Protein 4MDA (pdb70)

Nearest PDB structures (foldseek):
  4mda-assembly1_A  TM=1.005E+00  e=1.057E-39  Drosophila mauritiana
  4mdb-assembly1_A  TM=1.004E+00  e=7.287E-38  Drosophila mauritiana
  2f7t-assembly1_A-2  TM=1.001E+00  e=1.301E-37  Drosophila mauritiana
  4u7b-assembly2_G-2  TM=9.816E-01  e=2.349E-33  Drosophila mauritiana
  3k9j-assembly2_A  TM=9.586E-01  e=3.578E-22  Homo sapiens

CATH classification: 3.30.420.10

Foldseek 3Di:
DDDDDPVQLQLLLVLLVVQLVVCVVPNDLQQEKEWDWDWADACAIWIKTWIAGLQFTQDIDTHPGPDDDALVNVLVVVVVSVVSCCVPPVCPVVPVDAHEYEYDDDPSCDDPSNVVSCVVSPHHYRDDTPPPLVLGLCRPQVVVVVVVVSVPDHHHDPVSVVVVVVVVRVPDDSNSSNVSSVCNNVSSVQSNVVSRDDDD

Secondary structure (DSSP, 8-state):
-----HHHHHHHHHHHHHHHHHHHHS--GGGEEEEEEEEEE---EEEEEEEEETTEEEEEEEPPTT----HHHHHHHHHHHHHHHHHH-HHHHTTSS--EEE----HHHHSHHHHHHHHHHTPEEPP--TT-GGG-HIIIIIIHHHHHHHTT---SSHHHHHHHHHHHHHHS-HHHHHHHHHTHHHHHHHHHHTTTS---

Sequence (200 aa):
PHELNERQMERRKNTCEILLSRYKRKSFLHRRIVTGDEKWIFFVKKTMMLCVWWDQSGVIYYELLKPGETVNAARYQQQLINLNRALQRKKRPEYQQKRQHRVIFLHDNNAPSHTARAVRDTLETLNWEVLPHAAYSPDLAPSDYHLFASMGHALAEQRFDSYESVKKWLDEWFAAKDDEFYWRGIHKLPERWEKCVASSDGKYFE

B-factor: mean 19.74, std 10.52, range [6.48, 80.66]

Organism: Drosophila mauritiana (NCBI:txid7226)

Radius of gyration: 16.96 Å; Cα contacts (8 Å, |Δi|>4): 300; chains: 1; bounding box: 43×36×47 Å

Solvent-accessible surface area: 10781 Å² total; per-residue (Å²): 157,61,163,20,65,132,167,19,33,107,106,0,58,69,12,0,76,108,9,13,59,67,64,139,181,168,51,10,3,80,42,1,0,3,4,15,40,64,79,4,138,19,141,169,71,0,18,0,0,0,4,0,4,40,56,6,26,6,51,38,34,8,4,134,50,51,51,81,22,81,37,71,80,2,50,88,2,0,74,35,0,30,177,9,1,69,188,75,20,64,47,7,100,109,195,104,66,129,5,8,0,6,7,40,72,39,117,17,3,35,32,182,22,0,145,65,16,11,122,114,27,77,18,47,68,6,58,11,2,51,111,4,56,22,7,11,0,1,41,24,14,0,12,45,34,0,28,147,28,26,73,143,59,200,15,108,26,50,117,40,0,82,122,38,0,68,99,32,15,86,86,50,96,97,105,25,7,126,129,0,0,51,63,0,17,99,51,2,68,74,0,38,87,20,84,0,109,60,44,205

Structure (mmCIF, N/CA/C/O backbone):
data_4MDA
#
_entry.id   4MDA
#
_cell.length_a   44.580
_cell.length_b   44.580
_cell.length_c   209.230
_cell.angle_alpha   90.000
_cell.angle_beta   90.000
_cell.angle_gamma   90.000
#
_symmetry.space_group_name_H-M   'P 41 21 2'
#
loop_
_entity.id
_entity.type
_entity.pdbx_description
1 polymer 'Mariner Mos1 transposase'
2 non-polymer 'MANGANESE (II) ION'
3 non-polymer 'N-(4-fluorobenzyl)-5-hydroxy-1-methyl-2-(1-methyl-1-{[(5-methyl-1,3,4-oxadiazol-2-yl)carbonyl]amino}ethyl)-6-oxo-1,6-di hydropyrimidine-4-carboxamide'
4 water water
#
loop_
_atom_site.group_PDB
_atom_site.id
_atom_site.type_symbol
_atom_site.label_atom_id
_atom_site.label_alt_id
_atom_site.label_comp_id
_atom_site.label_asym_id
_atom_site.label_entity_id
_atom_site.label_seq_id
_atom_site.pdbx_PDB_ins_code
_atom_site.Cartn_x
_atom_site.Cartn_y
_atom_site.Cartn_z
_atom_site.occupancy
_atom_site.B_iso_or_equiv
_atom_site.auth_seq_id
_atom_site.auth_comp_id
_atom_site.auth_asym_id
_atom_site.auth_atom_id
_atom_site.pdbx_PDB_model_num
ATOM 1 N N . PRO A 1 1 ? 30.474 -16.327 3.074 1.00 78.40 121 PRO A N 1
ATOM 2 C CA . PRO A 1 1 ? 30.522 -15.817 1.697 1.00 76.15 121 PRO A CA 1
ATOM 3 C C . PRO A 1 1 ? 31.688 -14.853 1.467 1.00 74.28 121 PRO A C 1
ATOM 4 O O . PRO A 1 1 ? 32.434 -14.970 0.484 1.00 79.42 121 PRO A O 1
ATOM 8 N N . HIS A 1 2 ? 31.849 -13.957 2.441 1.00 67.06 122 HIS A N 1
ATOM 9 C CA . HIS A 1 2 ? 32.570 -12.697 2.336 1.00 58.52 122 HIS A CA 1
ATOM 10 C C . HIS A 1 2 ? 33.901 -12.812 3.079 1.00 49.59 122 HIS A C 1
ATOM 11 O O . HIS A 1 2 ? 34.032 -13.610 4.007 1.00 49.42 122 HIS A O 1
ATOM 18 N N . GLU A 1 3 ? 34.911 -12.060 2.653 1.00 41.59 123 GLU A N 1
ATOM 19 C CA . GLU A 1 3 ? 36.155 -12.057 3.404 1.00 40.00 123 GLU A CA 1
ATOM 20 C C . GLU A 1 3 ? 36.184 -10.874 4.361 1.00 30.80 123 GLU A C 1
ATOM 21 O O . GLU A 1 3 ? 36.366 -9.691 3.971 1.00 30.53 123 GLU A O 1
ATOM 27 N N . LEU A 1 4 ? 36.030 -11.201 5.637 1.00 25.48 124 LEU A N 1
ATOM 28 C CA . LEU A 1 4 ? 35.907 -10.182 6.671 1.00 21.49 124 LEU A CA 1
ATOM 29 C C . LEU A 1 4 ? 37.219 -9.447 6.854 1.00 21.07 124 LEU A C 1
ATOM 30 O O . LEU A 1 4 ? 38.298 -10.080 6.958 1.00 25.93 124 LEU A O 1
ATOM 35 N N . ASN A 1 5 ? 37.152 -8.133 6.960 1.00 19.83 125 ASN A N 1
ATOM 36 C CA . ASN A 1 5 ? 38.331 -7.400 7.331 1.00 19.40 125 ASN A CA 1
ATOM 37 C C . ASN A 1 5 ? 38.415 -7.192 8.870 1.00 19.52 125 ASN A C 1
ATOM 38 O O . ASN A 1 5 ? 37.549 -7.663 9.618 1.00 16.74 125 ASN A O 1
ATOM 43 N N . GLU A 1 6 ? 39.499 -6.579 9.323 1.00 18.19 126 GLU A N 1
ATOM 44 C CA . GLU A 1 6 ? 39.786 -6.385 10.722 1.00 20.04 126 GLU A CA 1
ATOM 45 C C . GLU A 1 6 ? 38.663 -5.642 11.448 1.00 19.18 126 GLU A C 1
ATOM 46 O O . GLU A 1 6 ? 38.280 -6.030 12.541 1.00 20.35 126 GLU A O 1
ATOM 52 N N . ARG A 1 7 ? 38.193 -4.565 10.844 1.00 20.11 127 ARG A N 1
ATOM 53 C CA . ARG A 1 7 ? 37.161 -3.700 11.468 1.00 20.55 127 ARG A CA 1
ATOM 54 C C . ARG A 1 7 ? 35.908 -4.582 11.649 1.00 17.35 127 ARG A C 1
ATOM 55 O O . ARG A 1 7 ? 35.285 -4.586 12.707 1.00 15.41 127 ARG A O 1
ATOM 63 N N . GLN A 1 8 ? 35.660 -5.420 10.657 1.00 18.25 128 GLN A N 1
ATOM 64 C CA . GLN A 1 8 ? 34.446 -6.244 10.656 1.00 17.72 128 GLN A CA 1
ATOM 65 C C . GLN A 1 8 ? 34.487 -7.363 11.688 1.00 16.77 128 GLN A C 1
ATOM 66 O O . GLN A 1 8 ? 33.501 -7.635 12.392 1.00 14.96 128 GLN A O 1
ATOM 72 N N . MET A 1 9 ? 35.632 -8.035 11.804 1.00 14.65 129 MET A N 1
ATOM 73 C CA . MET A 1 9 ? 35.817 -9.018 12.871 1.00 14.28 129 MET A CA 1
ATOM 74 C C . MET A 1 9 ? 35.772 -8.427 14.274 1.00 14.54 129 MET A C 1
ATOM 75 O O . MET A 1 9 ? 35.229 -9.007 15.225 1.00 14.20 129 MET A O 1
ATOM 80 N N . GLU A 1 10 ? 36.358 -7.261 14.435 1.00 15.42 130 GLU A N 1
ATOM 81 C CA . GLU A 1 10 ? 36.366 -6.562 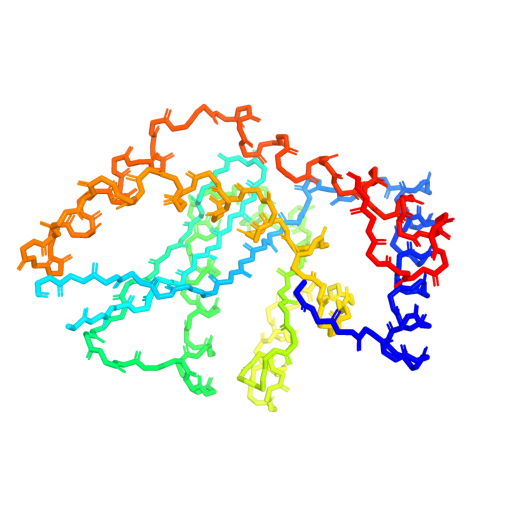15.705 1.00 19.23 130 GLU A CA 1
ATOM 82 C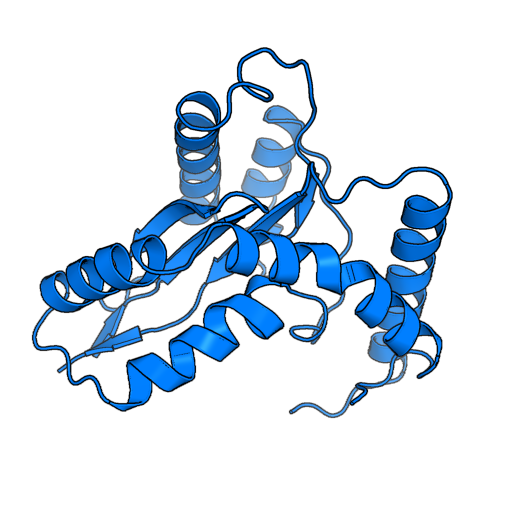 C . GLU A 1 10 ? 34.932 -6.275 16.163 1.00 16.47 130 GLU A C 1
ATOM 83 O O . GLU A 1 10 ? 34.553 -6.539 17.323 1.00 16.27 130 GLU A O 1
ATOM 89 N N . ARG A 1 11 ? 34.174 -5.723 15.245 1.00 16.01 131 ARG A N 1
ATOM 90 C CA . ARG A 1 11 ? 32.804 -5.348 15.541 1.00 17.30 131 ARG A CA 1
ATOM 91 C C . ARG A 1 11 ? 31.980 -6.591 15.853 1.00 14.07 131 ARG A C 1
ATOM 92 O O . ARG A 1 11 ? 31.228 -6.593 16.861 1.00 15.15 131 ARG A O 1
ATOM 100 N N . ARG A 1 12 ? 32.107 -7.649 15.065 1.00 12.38 132 ARG A N 1
ATOM 101 C CA . ARG A 1 12 ? 31.463 -8.938 15.420 1.00 11.78 132 ARG A CA 1
ATOM 102 C C . ARG A 1 12 ? 31.834 -9.433 16.807 1.00 13.95 132 ARG A C 1
ATOM 103 O O . ARG A 1 12 ? 30.985 -9.757 17.631 1.00 14.05 132 ARG A O 1
ATOM 111 N N . LYS A 1 13 ? 33.150 -9.529 17.105 1.00 12.70 133 LYS A N 1
ATOM 112 C CA . LYS A 1 13 ? 33.540 -10.013 18.356 1.00 13.54 133 LYS A CA 1
ATOM 113 C C . LYS A 1 13 ? 33.045 -9.133 19.491 1.00 14.73 133 LYS A C 1
ATOM 114 O O . LYS A 1 13 ? 32.580 -9.627 20.455 1.00 17.40 133 LYS A O 1
ATOM 120 N N . ASN A 1 14 ? 33.086 -7.821 19.341 1.00 16.26 134 ASN A N 1
ATOM 121 C CA . ASN A 1 14 ? 32.687 -6.903 20.410 1.00 19.42 134 ASN A CA 1
ATOM 122 C C . ASN A 1 14 ? 31.205 -6.960 20.663 1.00 17.56 134 ASN A C 1
ATOM 123 O O . ASN A 1 14 ? 30.788 -7.010 21.824 1.00 19.08 134 ASN A O 1
ATOM 128 N N . THR A 1 15 ? 30.456 -7.075 19.581 1.00 16.91 135 THR A N 1
ATOM 129 C CA . THR A 1 15 ? 28.964 -7.174 19.681 1.00 16.58 135 THR A CA 1
ATOM 130 C C . THR A 1 15 ? 28.573 -8.438 20.399 1.00 16.82 135 THR A C 1
ATOM 131 O O . THR A 1 15 ? 27.734 -8.407 21.359 1.00 17.00 135 THR A O 1
ATOM 135 N N . CYS A 1 16 ? 29.197 -9.543 19.989 1.00 14.04 136 CYS A N 1
ATOM 136 C CA . CYS A 1 16 ? 28.902 -10.806 20.621 1.00 14.22 136 CYS A CA 1
ATOM 137 C C . CYS A 1 16 ? 29.293 -10.822 22.097 1.00 15.87 136 CYS A C 1
ATOM 138 O O . CYS A 1 16 ? 28.587 -11.413 22.903 1.00 13.54 136 CYS A O 1
ATOM 141 N N . GLU A 1 17 ? 30.451 -10.231 22.464 1.00 17.48 137 GLU A N 1
ATOM 142 C CA . GLU A 1 17 ? 30.798 -10.158 23.916 1.00 19.62 137 GLU A CA 1
ATOM 143 C C . GLU A 1 17 ? 29.732 -9.454 24.761 1.00 18.70 137 GLU A C 1
ATOM 144 O O . GLU A 1 17 ? 29.440 -9.874 25.901 1.00 18.69 137 GLU A O 1
ATOM 150 N N . ILE A 1 18 ? 29.194 -8.382 24.194 1.00 16.45 138 ILE A N 1
ATOM 151 C CA . ILE A 1 18 ? 28.226 -7.505 24.879 1.00 18.89 138 ILE A CA 1
ATOM 152 C C . ILE A 1 18 ? 26.918 -8.304 25.068 1.00 17.53 138 ILE A C 1
ATOM 153 O O . ILE A 1 18 ? 26.356 -8.402 26.184 1.00 16.34 138 ILE A O 1
ATOM 158 N N . LEU A 1 19 ? 26.478 -8.939 23.975 1.00 15.18 139 LEU A N 1
ATOM 159 C CA . LEU A 1 19 ? 25.195 -9.690 24.024 1.00 14.60 139 LEU A CA 1
ATOM 160 C C . LEU A 1 19 ? 25.332 -10.879 24.982 1.00 15.20 139 LEU A C 1
ATOM 161 O O . LEU A 1 19 ? 24.459 -11.170 25.841 1.00 13.46 139 LEU A O 1
ATOM 166 N N . LEU A 1 20 ? 26.473 -11.560 24.908 1.00 14.63 140 LEU A N 1
ATOM 167 C CA . LEU A 1 20 ? 26.688 -12.722 25.739 1.00 14.49 140 LEU A CA 1
ATOM 168 C C . LEU A 1 20 ? 26.809 -12.406 27.201 1.00 16.40 140 LEU A C 1
ATOM 169 O O . LEU A 1 20 ? 26.240 -13.113 28.040 1.00 17.05 140 LEU A O 1
ATOM 174 N N . SER A 1 21 ? 27.460 -11.299 27.518 1.00 16.12 141 SER A N 1
ATOM 175 C CA . SER A 1 21 ? 27.605 -10.967 28.928 1.00 18.71 141 SER A CA 1
ATOM 176 C C . SER A 1 21 ? 26.257 -10.542 29.486 1.00 18.37 141 SER A C 1
ATOM 177 O O . SER A 1 21 ? 25.928 -10.917 30.636 1.00 23.43 141 SER A O 1
ATOM 180 N N . ARG A 1 22 ? 25.463 -9.834 28.662 1.00 17.04 142 ARG A N 1
ATOM 181 C CA . ARG A 1 22 ? 24.100 -9.472 29.098 1.00 16.88 142 ARG A CA 1
ATOM 182 C C . ARG A 1 22 ? 23.339 -10.739 29.365 1.00 14.87 142 ARG A C 1
ATOM 183 O O . ARG A 1 22 ? 22.669 -10.877 30.414 1.00 16.19 142 ARG A O 1
ATOM 191 N N . TYR A 1 23 ? 23.384 -11.658 28.398 1.00 15.09 143 TYR A N 1
ATOM 192 C CA . TYR A 1 23 ? 22.621 -12.930 28.478 1.00 15.34 143 TYR A CA 1
ATOM 193 C C . TYR A 1 23 ? 22.896 -13.739 29.740 1.00 17.31 143 TYR A C 1
ATOM 194 O O . TYR A 1 23 ? 22.005 -14.294 30.342 1.00 16.85 143 TYR A O 1
ATOM 203 N N . LYS A 1 24 ? 24.169 -13.797 30.109 1.00 18.63 144 LYS A N 1
ATOM 204 C CA . LYS A 1 24 ? 24.560 -14.514 31.341 1.00 20.80 144 LYS A CA 1
ATOM 205 C C . LYS A 1 24 ? 24.102 -13.875 32.638 1.00 20.68 144 LYS A C 1
ATOM 206 O O . LYS A 1 24 ? 23.828 -14.569 33.577 1.00 22.73 144 LYS A O 1
ATOM 212 N N . ARG A 1 25 ? 23.981 -12.568 32.650 1.00 20.10 145 ARG A N 1
ATOM 213 C CA . ARG A 1 25 ? 23.452 -11.818 33.757 1.00 23.43 145 ARG A CA 1
ATOM 214 C C . ARG A 1 25 ? 21.939 -11.975 33.889 1.00 22.09 145 ARG A C 1
ATOM 215 O O . ARG A 1 25 ? 21.431 -12.237 34.971 1.00 22.40 145 ARG A O 1
ATOM 223 N N . LYS A 1 26 ? 21.223 -11.872 32.764 1.00 16.38 146 LYS A N 1
ATOM 224 C CA . LYS A 1 26 ? 19.755 -12.042 32.749 1.00 14.17 146 LYS A CA 1
ATOM 225 C C . LYS A 1 26 ? 19.280 -12.384 31.332 1.00 13.63 146 LYS A C 1
ATOM 226 O O . LYS A 1 26 ? 19.390 -11.575 30.455 1.00 11.45 146 LYS A O 1
ATOM 232 N N . SER A 1 27 ? 18.838 -13.620 31.122 1.00 12.29 147 SER A N 1
ATOM 233 C CA . SER A 1 27 ? 18.426 -14.001 29.769 1.00 11.48 147 SER A CA 1
ATOM 234 C C . SER A 1 27 ? 17.271 -13.155 29.291 1.00 10.45 147 SER A C 1
ATOM 235 O O . SER A 1 27 ? 16.285 -12.961 30.022 1.00 10.58 147 SER A O 1
ATOM 238 N N . PHE A 1 28 ? 17.353 -12.668 28.060 1.00 9.96 148 PHE A N 1
ATOM 239 C CA . PHE A 1 28 ? 16.315 -11.802 27.462 1.00 9.84 148 PHE A CA 1
ATOM 240 C C . PHE A 1 28 ? 15.752 -12.379 26.161 1.00 9.43 148 PHE A C 1
ATOM 241 O O . PHE A 1 28 ? 15.001 -11.722 25.444 1.00 9.36 148 PHE A O 1
ATOM 249 N N . LEU A 1 29 ? 16.064 -13.634 25.872 1.00 8.95 149 LEU A N 1
ATOM 250 C CA . LEU A 1 29 ? 15.748 -14.203 24.564 1.00 9.20 149 LEU A CA 1
ATOM 251 C C . LEU A 1 29 ? 14.253 -14.281 24.234 1.00 9.52 149 LEU A C 1
ATOM 252 O O . LEU A 1 29 ? 13.812 -14.115 23.096 1.00 9.70 149 LEU A O 1
ATOM 257 N N . HIS A 1 30 ? 13.486 -14.472 25.291 1.00 9.20 150 HIS A N 1
ATOM 258 C CA . HIS A 1 30 ? 12.034 -14.511 25.169 1.00 9.38 150 HIS A CA 1
ATOM 259 C C . HIS A 1 30 ? 11.364 -13.222 24.836 1.00 9.33 150 HIS A C 1
ATOM 260 O O . HIS A 1 30 ? 10.157 -13.221 24.531 1.00 9.54 150 HIS A O 1
ATOM 267 N N . ARG A 1 31 ? 12.102 -12.107 24.869 1.00 8.47 151 ARG A N 1
ATOM 268 C CA A ARG A 1 31 ? 11.579 -10.806 24.535 0.50 9.10 151 ARG A CA 1
ATOM 269 C CA B ARG A 1 31 ? 11.575 -10.812 24.531 0.50 8.74 151 ARG A CA 1
ATOM 270 C C . ARG A 1 31 ? 12.046 -10.340 23.173 1.00 8.22 151 ARG A C 1
ATOM 271 O O . ARG A 1 31 ? 11.735 -9.223 22.735 1.00 7.84 151 ARG A O 1
ATOM 286 N N . ILE A 1 32 ? 12.776 -11.172 22.468 1.00 8.62 152 ILE A N 1
ATOM 287 C CA . ILE A 1 32 ? 13.302 -10.712 21.144 1.00 8.03 152 ILE A CA 1
ATOM 288 C C . ILE A 1 32 ? 12.236 -10.928 20.047 1.00 7.74 152 ILE A C 1
ATOM 289 O O . ILE A 1 32 ? 11.622 -12.002 19.924 1.00 8.80 152 ILE A O 1
ATOM 294 N N . VAL A 1 33 ? 12.063 -9.897 19.236 1.00 6.77 153 VAL A N 1
ATOM 295 C CA . VAL A 1 33 ? 11.346 -9.933 18.017 1.00 6.92 153 VAL A CA 1
ATOM 296 C C . VAL A 1 33 ? 12.374 -9.598 16.950 1.00 7.25 153 VAL A C 1
ATOM 297 O O . VAL A 1 33 ? 13.127 -8.643 17.090 1.00 8.77 153 VAL A O 1
ATOM 301 N N . THR A 1 34 ? 12.396 -10.402 15.912 1.00 7.25 154 THR A N 1
ATOM 302 C CA . THR A 1 34 ? 13.457 -10.249 14.916 1.00 6.81 154 THR A CA 1
ATOM 303 C C . THR A 1 34 ? 12.866 -10.320 13.519 1.00 6.76 154 THR A C 1
ATOM 304 O O . THR A 1 34 ? 11.796 -10.932 13.304 1.00 7.12 154 THR A O 1
ATOM 308 N N . GLY A 1 35 ? 13.584 -9.835 12.514 1.00 7.10 155 GLY A N 1
ATOM 309 C CA . GLY A 1 35 ? 13.016 -9.904 11.157 1.00 7.32 155 GLY A CA 1
ATOM 310 C C . GLY A 1 35 ? 14.027 -9.514 10.123 1.00 7.55 155 GLY A C 1
ATOM 311 O O . GLY A 1 35 ? 15.056 -8.978 10.450 1.00 8.23 155 GLY A O 1
ATOM 312 N N . ASP A 1 36 ? 13.662 -9.767 8.870 1.00 7.84 156 ASP A N 1
ATOM 313 C CA . ASP A 1 36 ? 14.562 -9.469 7.746 1.00 8.32 156 ASP A CA 1
ATOM 314 C C . ASP A 1 36 ? 13.758 -9.669 6.456 1.00 8.34 156 ASP A C 1
ATOM 315 O O . ASP A 1 36 ? 12.674 -10.260 6.471 1.00 7.85 156 ASP A O 1
ATOM 320 N N . GLU A 1 37 ? 14.304 -9.122 5.369 1.00 9.78 157 GLU A N 1
ATOM 321 C CA . GLU A 1 37 ? 13.819 -9.245 3.995 1.00 10.12 157 GLU A CA 1
ATOM 322 C C . GLU A 1 37 ? 14.560 -10.281 3.187 1.00 11.12 157 GLU A C 1
ATOM 323 O O . GLU A 1 37 ? 15.745 -10.442 3.379 1.00 11.55 157 GLU A O 1
ATOM 329 N N . LYS A 1 38 ? 13.831 -10.951 2.283 1.00 11.59 158 LYS A N 1
ATOM 330 C CA . LYS A 1 38 ? 14.410 -11.904 1.334 1.00 12.46 158 LYS A CA 1
ATOM 331 C C . LYS A 1 38 ? 13.593 -11.896 0.053 1.00 11.71 158 LYS A C 1
ATOM 332 O O . LYS A 1 38 ? 12.386 -11.897 0.083 1.00 10.58 158 LYS A O 1
ATOM 338 N N . TRP A 1 39 ? 14.281 -11.956 -1.064 1.00 12.11 159 TRP A N 1
ATOM 339 C CA . TRP A 1 39 ? 13.596 -12.111 -2.359 1.00 14.10 159 TRP A CA 1
ATOM 340 C C . TRP A 1 39 ? 13.090 -13.521 -2.571 1.00 14.29 159 TRP A C 1
ATOM 341 O O . TRP A 1 39 ? 13.849 -14.506 -2.401 1.00 15.61 159 TRP A O 1
ATOM 352 N N . ILE A 1 40 ? 11.819 -13.656 -3.002 1.00 15.78 160 ILE A N 1
ATOM 353 C CA . ILE A 1 40 ? 11.272 -14.909 -3.542 1.00 15.79 160 ILE A CA 1
ATOM 354 C C . ILE A 1 40 ? 10.942 -14.758 -5.058 1.00 16.83 160 ILE A C 1
ATOM 355 O O . ILE A 1 40 ? 10.316 -13.831 -5.462 1.00 17.65 160 ILE A O 1
ATOM 360 N N . PHE A 1 41 ? 11.472 -15.669 -5.881 1.00 21.03 161 PHE A N 1
ATOM 361 C CA . PHE A 1 41 ? 11.289 -15.592 -7.321 1.00 23.79 161 PHE A CA 1
ATOM 362 C C . PHE A 1 41 ? 10.102 -16.417 -7.767 1.00 26.44 161 PHE A C 1
ATOM 363 O O . PHE A 1 41 ? 9.920 -17.508 -7.219 1.00 27.38 161 PHE A O 1
ATOM 371 N N . PHE A 1 42 ? 9.325 -15.860 -8.717 1.00 28.01 162 PHE A N 1
ATOM 372 C CA . PHE A 1 42 ? 8.186 -16.539 -9.424 1.00 33.27 162 PHE A CA 1
ATOM 373 C C . PHE A 1 42 ? 8.090 -16.243 -10.938 1.00 38.46 162 PHE A C 1
ATOM 374 O O . PHE A 1 42 ? 8.390 -15.123 -11.375 1.00 37.85 162 PHE A O 1
ATOM 382 N N . VAL A 1 43 ? 7.627 -17.250 -11.701 1.00 38.85 163 VAL A N 1
ATOM 383 C CA . VAL A 1 43 ? 7.333 -17.188 -13.179 1.00 39.55 163 VAL A CA 1
ATOM 384 C C . VAL A 1 43 ? 8.414 -16.636 -14.100 1.00 40.65 163 VAL A C 1
ATOM 385 O O . VAL A 1 43 ? 9.615 -16.775 -13.825 1.00 41.18 163 VAL A O 1
ATOM 389 N N . LYS A 1 69 ? 10.518 -12.641 -12.636 1.00 35.00 189 LYS A N 1
ATOM 390 C CA . LYS A 1 69 ? 10.005 -11.717 -11.631 1.00 33.21 189 LYS A CA 1
ATOM 391 C C . LYS A 1 69 ? 10.165 -12.204 -10.153 1.00 28.03 189 LYS A C 1
ATOM 392 O O . LYS A 1 69 ? 10.420 -13.385 -9.865 1.00 24.37 189 LYS A O 1
ATOM 398 N N . LYS A 1 70 ? 9.962 -11.276 -9.237 1.00 26.35 190 LYS A N 1
ATOM 399 C CA . LYS A 1 70 ? 10.298 -11.530 -7.834 1.00 24.17 190 LYS A CA 1
ATOM 400 C C . LYS A 1 70 ? 9.623 -10.571 -6.897 1.00 22.00 190 LYS A C 1
ATOM 401 O O . LYS A 1 70 ? 9.440 -9.402 -7.222 1.00 22.90 190 LYS A O 1
ATOM 407 N N . THR A 1 71 ? 9.377 -11.050 -5.672 1.00 17.70 191 THR A N 1
ATOM 408 C CA . THR A 1 71 ? 8.626 -10.317 -4.680 1.00 17.88 191 THR A CA 1
ATOM 409 C C . THR A 1 71 ? 9.435 -10.372 -3.375 1.00 15.58 191 THR A C 1
ATOM 410 O O . THR A 1 71 ? 9.956 -11.422 -3.011 1.00 18.99 191 THR A O 1
ATOM 414 N N A MET A 1 72 ? 9.481 -9.251 -2.675 0.50 14.68 192 MET A N 1
ATOM 415 N N B MET A 1 72 ? 9.484 -9.257 -2.661 0.50 15.81 192 MET A N 1
ATOM 416 C CA A MET A 1 72 ? 10.201 -9.196 -1.414 0.50 13.27 192 MET A CA 1
ATOM 417 C CA B MET A 1 72 ? 10.281 -9.170 -1.432 0.50 15.06 192 MET A CA 1
ATOM 418 C C A MET A 1 72 ? 9.311 -9.646 -0.283 0.50 12.46 192 MET A C 1
ATOM 419 C C B MET A 1 72 ? 9.457 -9.528 -0.203 0.50 13.34 192 MET A C 1
ATOM 420 O O A MET A 1 72 ? 8.206 -9.127 -0.080 0.50 12.40 192 MET A O 1
ATOM 421 O O B MET A 1 72 ? 8.561 -8.769 0.192 0.50 13.12 192 MET A O 1
ATOM 430 N N . LEU A 1 73 ? 9.774 -10.680 0.408 1.00 12.07 193 LEU A N 1
ATOM 431 C CA . LEU A 1 73 ? 9.211 -11.105 1.704 1.00 10.72 193 LEU A CA 1
ATOM 432 C C . LEU A 1 73 ? 9.889 -10.299 2.783 1.00 10.26 193 LEU A C 1
ATOM 433 O O . LEU A 1 73 ? 11.137 -10.260 2.853 1.00 9.00 193 LEU A O 1
ATOM 438 N N . CYS A 1 74 ? 9.078 -9.725 3.662 1.00 10.06 194 CYS A N 1
ATOM 439 C CA . CYS A 1 74 ? 9.547 -8.909 4.802 1.00 9.80 194 CYS A CA 1
ATOM 440 C C . CYS A 1 74 ? 8.847 -9.585 5.999 1.00 9.17 194 CYS A C 1
ATOM 441 O O . CYS A 1 74 ? 7.619 -9.571 6.014 1.00 9.33 194 CYS A O 1
ATOM 444 N N . VAL A 1 75 ? 9.554 -10.179 6.945 1.00 8.08 195 VAL A N 1
ATOM 445 C CA . VAL A 1 75 ? 8.877 -11.008 7.935 1.00 8.21 195 VAL A CA 1
ATOM 446 C C . VAL A 1 75 ? 9.468 -10.742 9.296 1.00 8.31 195 VAL A C 1
ATOM 447 O O . VAL A 1 75 ? 10.709 -10.561 9.433 1.00 8.18 195 VAL A O 1
ATOM 451 N N . TRP A 1 76 ? 8.640 -10.811 10.316 1.00 7.82 196 TRP A N 1
ATOM 452 C CA . TRP A 1 76 ? 9.082 -10.641 11.706 1.00 7.61 196 TRP A CA 1
ATOM 453 C C . TRP A 1 76 ? 8.523 -11.720 12.569 1.00 8.54 196 TRP A C 1
ATOM 454 O O . TRP A 1 76 ? 7.364 -12.129 12.392 1.00 8.03 196 TRP A O 1
ATOM 465 N N . TRP A 1 77 ? 9.294 -12.157 13.550 1.00 6.92 197 TRP A N 1
ATOM 466 C CA . TRP A 1 77 ? 8.914 -13.352 14.300 1.00 6.70 197 TRP A CA 1
ATOM 467 C C . TRP A 1 77 ? 9.575 -13.398 15.625 1.00 7.41 197 TRP A C 1
ATOM 468 O O . TRP A 1 77 ? 10.534 -12.653 15.877 1.00 7.53 197 TRP A O 1
ATOM 479 N N . ASP A 1 78 ? 9.092 -14.256 16.500 1.00 8.12 198 ASP A N 1
ATOM 480 C CA . ASP A 1 78 ? 9.702 -14.476 17.800 1.00 7.92 198 ASP A CA 1
ATOM 481 C C . ASP A 1 78 ? 9.666 -15.959 18.123 1.00 7.84 198 ASP A C 1
ATOM 482 O O . ASP A 1 78 ? 9.455 -16.834 17.250 1.00 8.77 198 ASP A O 1
ATOM 487 N N . GLN A 1 79 ? 9.964 -16.326 19.380 1.00 8.05 199 GLN A N 1
ATOM 488 C CA . GLN A 1 79 ? 10.101 -17.716 19.694 1.00 8.86 199 GLN A CA 1
ATOM 489 C C . GLN A 1 79 ? 8.779 -18.506 19.605 1.00 9.38 199 GLN A C 1
ATOM 490 O O . GLN A 1 79 ? 8.835 -19.736 19.694 1.00 10.07 199 GLN A O 1
ATOM 496 N N . SER A 1 80 ? 7.673 -17.788 19.435 1.00 10.70 200 SER A N 1
ATOM 497 C CA . SER A 1 80 ? 6.345 -18.414 19.328 1.00 10.85 200 SER A CA 1
ATOM 498 C C . SER A 1 80 ? 5.832 -18.536 17.923 1.00 12.07 200 SER A C 1
ATOM 499 O O . SER A 1 80 ? 4.743 -19.113 17.720 1.00 13.45 200 SER A O 1
ATOM 502 N N . GLY A 1 81 ? 6.524 -17.928 16.977 1.00 9.93 201 GLY A N 1
ATOM 503 C CA . GLY A 1 81 ? 6.090 -17.987 15.527 1.00 10.29 201 GLY A CA 1
ATOM 504 C C . GLY A 1 81 ? 6.191 -16.668 14.837 1.00 9.07 201 GLY A C 1
ATOM 505 O O . GLY A 1 81 ? 6.701 -15.705 15.399 1.00 9.00 201 GLY A O 1
ATOM 506 N N . VAL A 1 82 ? 5.671 -16.620 13.613 1.00 9.90 202 VAL A N 1
ATOM 507 C CA . VAL A 1 82 ? 5.655 -15.427 12.785 1.00 9.61 202 VAL A CA 1
ATOM 508 C C . VAL A 1 82 ? 4.617 -14.475 13.354 1.00 9.44 202 VAL A C 1
ATOM 509 O O . VAL A 1 82 ? 3.443 -14.878 13.597 1.00 10.55 202 VAL A O 1
ATOM 513 N N . ILE A 1 83 ? 4.943 -13.242 13.567 1.00 8.90 203 ILE A N 1
ATOM 514 C CA . ILE A 1 83 ? 4.058 -12.227 14.114 1.00 9.71 203 ILE A CA 1
ATOM 515 C C . ILE A 1 83 ? 3.333 -11.504 12.973 1.00 10.01 203 ILE A C 1
ATOM 516 O O . ILE A 1 83 ? 2.092 -11.238 13.041 1.00 11.47 203 ILE A O 1
ATOM 521 N N . TYR A 1 84 ? 4.109 -11.171 11.923 1.00 9.71 204 TYR A N 1
ATOM 522 C CA . TYR A 1 84 ? 3.631 -10.367 10.827 1.00 10.13 204 TYR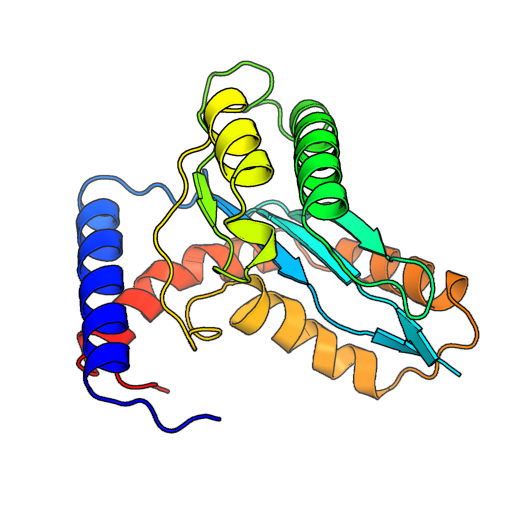 A CA 1
ATOM 523 C C . TYR A 1 84 ? 4.544 -10.520 9.652 1.00 10.85 204 TYR A C 1
ATOM 524 O O . TYR A 1 84 ? 5.714 -10.648 9.821 1.00 12.48 204 TYR A O 1
ATOM 533 N N . TYR A 1 85 ? 4.012 -10.500 8.443 1.00 10.99 205 TYR A N 1
ATOM 534 C CA . TYR A 1 85 ? 4.843 -10.389 7.243 1.00 11.17 205 TYR A CA 1
ATOM 535 C C . TYR A 1 85 ? 4.075 -9.647 6.162 1.00 11.19 205 TYR A C 1
ATOM 536 O O . TYR A 1 85 ? 2.798 -9.528 6.206 1.00 11.34 205 TYR A O 1
ATOM 545 N N . GLU A 1 86 ? 4.870 -9.109 5.242 1.00 11.44 206 GLU A N 1
ATOM 546 C CA . GLU A 1 86 ? 4.396 -8.538 3.979 1.00 12.23 206 GLU A CA 1
ATOM 547 C C . GLU A 1 86 ? 5.125 -9.142 2.825 1.00 12.19 206 GLU A C 1
ATOM 548 O O . GLU A 1 86 ? 6.321 -9.356 2.852 1.00 13.24 206 GLU A O 1
ATOM 554 N N . LEU A 1 87 ? 4.405 -9.324 1.741 1.00 14.33 207 LEU A N 1
ATOM 555 C CA . LEU A 1 87 ? 5.035 -9.721 0.494 1.00 16.48 207 LEU A CA 1
ATOM 556 C C . LEU A 1 87 ? 4.783 -8.520 -0.422 1.00 17.49 207 LEU A C 1
ATOM 557 O O . LEU A 1 87 ? 3.622 -8.132 -0.699 1.00 18.54 207 LEU A O 1
ATOM 562 N N . LEU A 1 88 ? 5.831 -7.865 -0.844 1.00 16.64 208 LEU A N 1
ATOM 563 C CA . LEU A 1 88 ? 5.648 -6.632 -1.578 1.00 18.62 208 LEU A CA 1
ATOM 564 C C . LEU A 1 88 ? 5.291 -6.957 -3.056 1.00 19.93 208 LEU A C 1
ATOM 565 O O . LEU A 1 88 ? 5.530 -8.054 -3.570 1.00 20.78 208 LEU A O 1
ATOM 570 N N . LYS A 1 89 ? 4.697 -5.988 -3.706 1.00 26.45 209 LYS A N 1
ATOM 571 C CA . LYS A 1 89 ? 4.422 -6.131 -5.137 1.00 29.21 209 LYS A CA 1
ATOM 572 C C . LYS A 1 89 ? 5.700 -6.340 -5.915 1.00 25.97 209 LYS A C 1
ATOM 573 O O . LYS A 1 89 ? 6.743 -5.763 -5.610 1.00 23.93 209 LYS A O 1
ATOM 579 N N . PRO A 1 90 ? 5.610 -7.142 -6.986 1.00 28.99 210 PRO A N 1
ATOM 580 C CA . PRO A 1 90 ? 6.758 -7.536 -7.749 1.00 32.13 210 PRO A CA 1
ATOM 581 C C . PRO A 1 90 ? 7.660 -6.377 -8.109 1.00 30.74 210 PRO A C 1
ATOM 582 O O . PRO A 1 90 ? 7.188 -5.296 -8.457 1.00 29.27 210 PRO A O 1
ATOM 586 N N . GLY A 1 91 ? 8.962 -6.574 -7.947 1.00 33.95 211 GLY A N 1
ATOM 587 C CA . GLY A 1 91 ? 9.891 -5.494 -8.181 1.00 36.72 211 GLY A CA 1
ATOM 588 C C . GLY A 1 91 ? 10.088 -4.495 -7.043 1.00 36.52 211 GLY A C 1
ATOM 589 O O . GLY A 1 91 ? 11.199 -4.042 -6.890 1.00 38.09 211 GLY A O 1
ATOM 590 N N . GLU A 1 92 ? 9.018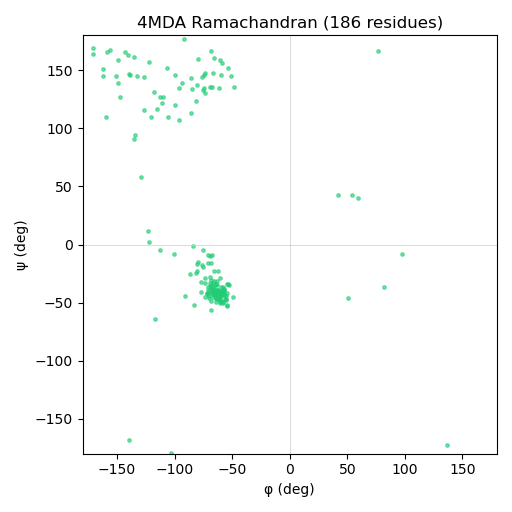 -4.152 -6.286 1.00 34.72 212 GLU A N 1
ATOM 591 C CA . GLU A 1 92 ? 8.992 -3.188 -5.114 1.00 33.03 212 GLU A CA 1
ATOM 592 C C . GLU A 1 92 ? 10.079 -3.521 -4.082 1.00 29.53 212 GLU A C 1
ATOM 593 O O . GLU A 1 92 ? 10.366 -4.695 -3.803 1.00 29.32 212 GLU A O 1
ATOM 599 N N . THR A 1 93 ? 10.599 -2.461 -3.492 1.00 30.84 213 THR A N 1
ATOM 600 C CA . THR A 1 93 ? 11.792 -2.439 -2.658 1.00 29.17 213 THR A CA 1
ATOM 601 C C . THR A 1 93 ? 11.324 -1.873 -1.306 1.00 25.13 213 THR A C 1
ATOM 602 O O . THR A 1 93 ? 10.296 -1.202 -1.239 1.00 29.76 213 THR A O 1
ATOM 606 N N . VAL A 1 94 ? 12.039 -2.149 -0.224 1.00 21.00 214 VAL A N 1
ATOM 607 C CA . VAL A 1 94 ? 11.829 -1.380 1.054 1.00 19.74 214 VAL A CA 1
ATOM 608 C C . VAL A 1 94 ? 12.639 -0.108 1.110 1.00 19.55 214 VAL A C 1
ATOM 609 O O . VAL A 1 94 ? 13.860 -0.173 1.099 1.00 20.96 214 VAL A O 1
ATOM 613 N N . ASN A 1 95 ? 11.980 1.058 1.091 1.00 18.20 215 ASN A N 1
ATOM 614 C CA . ASN A 1 95 ? 12.654 2.340 1.365 1.00 18.50 215 ASN A CA 1
ATOM 615 C C . ASN A 1 95 ? 12.334 2.807 2.763 1.00 17.14 215 ASN A C 1
ATOM 616 O O . ASN A 1 95 ? 11.671 2.081 3.516 1.00 18.33 215 ASN A O 1
ATOM 621 N N . ALA A 1 96 ? 12.872 3.955 3.142 1.00 17.30 216 ALA A N 1
ATOM 622 C CA . ALA A 1 96 ? 12.705 4.434 4.507 1.00 19.15 216 ALA A CA 1
ATOM 623 C C . ALA A 1 96 ? 11.224 4.524 4.900 1.00 18.73 216 ALA A C 1
ATOM 624 O O . ALA A 1 96 ? 10.786 4.067 6.006 1.00 15.60 216 ALA A O 1
ATOM 626 N N . ALA A 1 97 ? 10.425 5.106 4.017 1.00 18.81 217 ALA A N 1
ATOM 627 C CA . ALA A 1 97 ? 9.008 5.323 4.319 1.00 17.73 217 ALA A CA 1
ATOM 628 C C . ALA A 1 97 ? 8.249 4.048 4.448 1.00 15.96 217 ALA A C 1
ATOM 629 O O . ALA A 1 97 ? 7.379 3.952 5.283 1.00 16.79 217 ALA A O 1
ATOM 631 N N . ARG A 1 98 ? 8.575 3.067 3.601 1.00 16.84 218 ARG A N 1
ATOM 632 C CA . ARG A 1 98 ? 7.967 1.763 3.694 1.00 16.32 218 ARG A CA 1
ATOM 633 C C . ARG A 1 98 ? 8.333 1.021 4.999 1.00 14.59 218 ARG A C 1
ATOM 634 O O . ARG A 1 98 ? 7.464 0.444 5.647 1.00 14.95 218 ARG A O 1
ATOM 642 N N . TYR A 1 99 ? 9.590 1.082 5.397 1.00 13.64 219 TYR A N 1
ATOM 643 C CA . TYR A 1 99 ? 9.978 0.360 6.613 1.00 11.37 219 TYR A CA 1
ATOM 644 C C . TYR A 1 99 ? 9.306 0.973 7.839 1.00 12.23 219 TYR A C 1
ATOM 645 O O . TYR A 1 99 ? 8.904 0.266 8.742 1.00 11.43 219 TYR A O 1
ATOM 654 N N . GLN A 1 100 ? 9.166 2.301 7.851 1.00 12.45 220 GLN A N 1
ATOM 655 C CA . GLN A 1 100 ? 8.513 2.980 8.977 1.00 13.01 220 GLN A CA 1
ATOM 656 C C . GLN A 1 100 ? 7.063 2.493 9.119 1.00 13.47 220 GLN A C 1
ATOM 657 O O . GLN A 1 100 ? 6.578 2.145 10.197 1.00 12.44 220 GLN A O 1
ATOM 663 N N . GLN A 1 101 ? 6.354 2.371 8.003 1.00 13.05 221 GLN A N 1
ATOM 664 C CA . GLN A 1 101 ? 5.011 1.898 8.046 1.00 15.00 221 GLN A CA 1
ATOM 665 C C . GLN A 1 101 ? 4.918 0.393 8.434 1.00 13.35 221 GLN A C 1
ATOM 666 O O . GLN A 1 101 ? 4.050 -0.023 9.182 1.00 14.28 221 GLN A O 1
ATOM 672 N N . GLN A 1 102 ? 5.901 -0.380 7.977 1.00 11.55 222 GLN A N 1
ATOM 673 C CA . GLN A 1 102 ? 5.973 -1.757 8.368 1.00 10.40 222 GLN A CA 1
ATOM 674 C C . GLN A 1 102 ? 6.103 -1.916 9.872 1.00 9.50 222 GLN A C 1
ATOM 675 O O . GLN A 1 102 ? 5.457 -2.800 10.436 1.00 11.37 222 GLN A O 1
ATOM 681 N N . LEU A 1 103 ? 6.960 -1.115 10.481 1.00 10.28 223 LEU A N 1
ATOM 682 C CA . LEU A 1 103 ? 7.181 -1.204 11.927 1.00 10.26 223 LEU A CA 1
ATOM 683 C C . LEU A 1 103 ? 5.862 -0.852 12.646 1.00 12.27 223 LEU A C 1
ATOM 684 O O . LEU A 1 103 ? 5.491 -1.509 13.624 1.00 12.04 223 LEU A O 1
ATOM 689 N N . ILE A 1 104 ? 5.133 0.139 12.122 1.00 12.81 224 ILE A N 1
ATOM 690 C CA . ILE A 1 104 ? 3.875 0.512 12.754 1.00 14.79 224 ILE A CA 1
ATOM 691 C C . ILE A 1 104 ? 2.898 -0.604 12.648 1.00 13.18 224 ILE A C 1
ATOM 692 O O . ILE A 1 104 ? 2.152 -0.920 13.594 1.00 14.85 224 ILE A O 1
ATOM 697 N N . ASN A 1 105 ? 2.828 -1.230 11.476 1.00 13.35 225 ASN A N 1
ATOM 698 C CA . ASN A 1 105 ? 1.916 -2.314 11.254 1.00 13.48 225 ASN A CA 1
ATOM 699 C C . ASN A 1 105 ? 2.286 -3.571 12.066 1.00 12.65 225 ASN A C 1
ATOM 700 O O . ASN A 1 105 ? 1.462 -4.265 12.577 1.00 12.56 225 ASN A O 1
ATOM 705 N N . LEU A 1 106 ? 3.602 -3.814 12.246 1.00 12.53 226 LEU A N 1
ATOM 706 C CA . LEU A 1 106 ? 4.134 -4.879 13.017 1.00 10.74 226 LEU A CA 1
ATOM 707 C C . LEU A 1 106 ? 3.667 -4.712 14.466 1.00 11.25 226 LEU A C 1
ATOM 708 O O . LEU A 1 106 ? 3.301 -5.663 15.098 1.00 11.35 226 LEU A O 1
ATOM 713 N N . ASN A 1 107 ? 3.749 -3.496 14.990 1.00 10.38 227 ASN A N 1
ATOM 714 C CA . ASN A 1 107 ? 3.337 -3.205 16.344 1.00 12.79 227 ASN A CA 1
ATOM 715 C C . ASN A 1 107 ? 1.834 -3.506 16.537 1.00 12.85 227 ASN A C 1
ATOM 716 O O . ASN A 1 107 ? 1.460 -4.030 17.554 1.00 12.94 227 ASN A O 1
ATOM 721 N N . ARG A 1 108 ? 0.997 -3.188 15.558 1.00 14.80 228 ARG A N 1
ATOM 722 C CA . ARG A 1 108 ? -0.446 -3.515 15.665 1.00 16.14 228 ARG A CA 1
ATOM 723 C C . ARG A 1 108 ? -0.632 -5.031 15.707 1.00 16.37 228 ARG A C 1
ATOM 724 O O . ARG A 1 108 ? -1.381 -5.573 16.554 1.00 16.53 228 ARG A O 1
ATOM 732 N N . ALA A 1 109 ? 0.104 -5.784 14.869 1.00 15.07 229 ALA A N 1
ATOM 733 C CA . ALA A 1 109 ? 0.026 -7.255 14.915 1.00 13.62 229 ALA A CA 1
ATOM 734 C C . ALA A 1 109 ? 0.476 -7.829 16.248 1.00 15.63 229 ALA A C 1
ATOM 735 O O . ALA A 1 109 ? -0.090 -8.779 16.777 1.00 14.69 229 ALA A O 1
ATOM 737 N N . LEU A 1 110 ? 1.560 -7.278 16.772 1.00 13.38 230 LEU A N 1
ATOM 738 C CA . LEU A 1 110 ? 2.144 -7.658 18.024 1.00 15.61 230 LEU A CA 1
ATOM 739 C C . LEU A 1 110 ? 1.124 -7.492 19.178 1.00 16.76 230 LEU A C 1
ATOM 740 O O . LEU A 1 110 ? 1.024 -8.360 20.031 1.00 20.56 230 LEU A O 1
ATOM 745 N N . GLN A 1 111 ? 0.354 -6.424 19.153 1.00 19.50 231 GLN A N 1
ATOM 746 C CA . GLN A 1 111 ? -0.654 -6.167 20.229 1.00 20.94 231 GLN A CA 1
ATOM 747 C C . GLN A 1 111 ? -1.734 -7.207 20.181 1.00 19.91 231 GLN A C 1
ATOM 748 O O . GLN A 1 111 ? -2.219 -7.667 21.244 1.00 20.08 231 GLN A O 1
ATOM 754 N N . ARG A 1 112 ? -2.132 -7.587 18.966 1.00 17.65 232 ARG A N 1
ATOM 755 C CA . ARG A 1 112 ? -3.157 -8.588 18.746 1.00 18.82 232 ARG A CA 1
ATOM 756 C C . ARG A 1 112 ? -2.735 -10.029 19.034 1.00 19.59 232 ARG A C 1
ATOM 757 O O . ARG A 1 112 ? -3.556 -10.887 19.476 1.00 20.12 232 ARG A O 1
ATOM 765 N N . LYS A 1 113 ? -1.453 -10.350 18.786 1.00 17.73 233 LYS A N 1
ATOM 766 C CA A LYS A 1 113 ? -0.966 -11.735 18.839 0.50 17.01 233 LYS A CA 1
ATOM 767 C CA B LYS A 1 113 ? -0.978 -11.735 18.852 0.50 18.02 233 LYS A CA 1
ATOM 768 C C . LYS A 1 113 ? -0.105 -12.094 20.046 1.00 16.49 233 LYS A C 1
ATOM 769 O O . LYS A 1 113 ? 0.173 -13.268 20.242 1.00 18.12 233 LYS A O 1
ATOM 780 N N . ARG A 1 114 ? 0.365 -11.086 20.753 1.00 17.06 234 ARG A N 1
ATOM 781 C CA . ARG A 1 114 ? 1.251 -11.254 21.913 1.00 19.84 234 ARG A CA 1
ATOM 782 C C . ARG A 1 114 ? 0.821 -10.395 23.107 1.00 21.29 234 ARG A C 1
ATOM 783 O O . ARG A 1 114 ? 1.232 -9.261 23.255 1.00 19.66 234 ARG A O 1
ATOM 791 N N . PRO A 1 115 ? 0.031 -10.980 24.033 1.00 29.91 235 PRO A N 1
ATOM 792 C CA . PRO A 1 115 ? -0.569 -10.232 25.164 1.00 29.04 235 PRO A CA 1
ATOM 793 C C . PRO A 1 115 ? 0.387 -9.669 26.124 1.00 28.32 235 PRO A C 1
ATOM 794 O O . PRO A 1 115 ? 0.140 -8.651 26.762 1.00 28.48 235 PRO A O 1
ATOM 798 N N . GLU A 1 116 ? 1.454 -10.391 26.299 1.00 29.60 236 GLU A N 1
ATOM 799 C CA . GLU A 1 116 ? 2.482 -9.996 27.201 1.00 33.00 236 GLU A CA 1
ATOM 800 C C . GLU A 1 116 ? 2.888 -8.560 26.827 1.00 28.07 236 GLU A C 1
ATOM 801 O O . GLU A 1 116 ? 3.226 -7.757 27.689 1.00 27.55 236 GLU A O 1
ATOM 807 N N . TYR A 1 117 ? 2.856 -8.245 25.531 1.00 21.51 237 TYR A N 1
ATOM 808 C CA . TYR A 1 117 ? 3.170 -6.859 25.075 1.00 20.82 237 TYR A CA 1
ATOM 809 C C . TYR A 1 117 ? 1.986 -5.860 25.056 1.00 23.24 237 TYR A C 1
ATOM 810 O O . TYR A 1 117 ? 2.196 -4.651 25.172 1.00 24.67 237 TYR A O 1
ATOM 819 N N . GLN A 1 118 ? 0.743 -6.300 24.931 1.00 25.23 238 GLN A N 1
ATOM 820 C CA A GLN A 1 118 ? -0.387 -5.344 24.923 0.50 27.83 238 GLN A CA 1
ATOM 821 C CA B GLN A 1 118 ? -0.347 -5.299 24.899 0.50 27.63 238 GLN A CA 1
ATOM 822 C C . GLN A 1 118 ? -0.430 -4.680 26.297 1.00 27.25 238 GLN A C 1
ATOM 823 O O . GLN A 1 118 ? -0.735 -3.455 26.442 1.00 28.03 238 GLN A O 1
ATOM 834 N N . LYS A 1 119 ? -0.150 -5.521 27.292 1.00 28.77 239 LYS A N 1
ATOM 835 C CA . LYS A 1 119 ? -0.357 -5.206 28.668 1.00 34.62 239 LYS A CA 1
ATOM 836 C C . LYS A 1 119 ? 0.815 -4.442 29.189 1.00 34.14 239 LYS A C 1
ATOM 837 O O . LYS A 1 119 ? 0.801 -4.064 30.371 1.00 35.03 239 LYS A O 1
ATOM 843 N N . ARG A 1 120 ? 1.806 -4.223 28.309 1.00 33.17 240 ARG A N 1
ATOM 844 C CA . ARG A 1 120 ? 3.084 -3.574 28.610 1.00 29.48 240 ARG A CA 1
ATOM 845 C C . ARG A 1 120 ? 3.620 -4.079 29.952 1.00 31.98 240 ARG A C 1
ATOM 846 O O . ARG A 1 120 ? 4.175 -3.350 30.815 1.00 34.08 240 ARG A O 1
ATOM 854 N N . GLN A 1 121 ? 3.471 -5.365 30.093 1.00 25.68 241 GLN A N 1
ATOM 855 C CA . GLN A 1 121 ? 4.132 -6.098 31.126 1.00 32.85 241 GLN A CA 1
ATOM 856 C C . GLN A 1 121 ? 5.584 -6.245 30.693 1.00 33.03 241 GLN A C 1
ATOM 857 O O . GLN A 1 121 ? 6.456 -6.643 31.506 1.00 33.11 241 GLN A O 1
ATOM 863 N N . HIS A 1 122 ? 5.828 -6.020 29.382 1.00 31.94 242 HIS A N 1
ATOM 864 C CA . HIS A 1 122 ? 7.137 -6.278 28.806 1.00 25.95 242 HIS A CA 1
ATOM 865 C C . HIS A 1 122 ? 7.550 -5.452 27.647 1.00 18.89 242 HIS A C 1
ATOM 866 O O . HIS A 1 122 ? 6.809 -5.119 26.744 1.00 18.06 242 HIS A O 1
ATOM 873 N N . ARG A 1 123 ? 8.846 -5.177 27.632 1.00 12.30 243 ARG A N 1
ATOM 874 C CA . ARG A 1 123 ? 9.364 -4.348 26.560 1.00 11.35 243 ARG A CA 1
ATOM 875 C C . ARG A 1 123 ? 9.945 -5.234 25.441 1.00 9.42 243 ARG A C 1
ATOM 876 O O . ARG A 1 123 ? 10.671 -6.184 25.723 1.00 10.98 243 ARG A O 1
ATOM 884 N N . VAL A 1 124 ? 9.621 -4.907 24.229 1.00 9.91 244 VAL A N 1
ATOM 885 C CA . VAL A 1 124 ? 10.146 -5.586 23.053 1.00 9.66 244 VAL A CA 1
ATOM 886 C C . VAL A 1 124 ? 11.639 -5.333 22.868 1.00 9.76 244 VAL A C 1
ATOM 887 O O . VAL A 1 124 ? 12.067 -4.205 22.957 1.00 8.66 244 VAL A O 1
ATOM 891 N N . ILE A 1 125 ? 12.383 -6.377 22.561 1.00 8.53 245 ILE A N 1
ATOM 892 C CA . ILE A 1 125 ? 13.784 -6.245 22.163 1.00 8.00 245 ILE A CA 1
ATOM 893 C C . ILE A 1 125 ? 13.825 -6.613 20.663 1.00 8.77 245 ILE A C 1
ATOM 894 O O . ILE A 1 125 ? 13.595 -7.750 20.278 1.00 9.10 245 ILE A O 1
ATOM 899 N N . PHE A 1 126 ? 14.300 -5.678 19.870 1.00 8.11 246 PHE A N 1
ATOM 900 C CA . PHE A 1 126 ? 14.170 -5.774 18.426 1.00 8.30 246 PHE A CA 1
ATOM 901 C C . PHE A 1 126 ? 15.526 -6.035 17.801 1.00 8.43 246 PHE A C 1
ATOM 902 O O . PHE A 1 126 ? 16.470 -5.340 18.105 1.00 10.82 246 PHE A O 1
ATOM 910 N N . LEU A 1 127 ? 15.577 -7.080 16.986 1.00 7.49 247 LEU A N 1
ATOM 911 C CA . LEU A 1 127 ? 16.829 -7.459 16.326 1.00 8.18 247 LEU A CA 1
ATOM 912 C C . LEU A 1 127 ? 16.604 -7.414 14.838 1.00 8.38 247 LEU A C 1
ATOM 913 O O . LEU A 1 127 ? 15.834 -8.241 14.275 1.00 8.58 247 LEU A O 1
ATOM 918 N N . HIS A 1 128 ? 17.223 -6.432 14.193 1.00 8.40 248 HIS A N 1
ATOM 919 C CA . HIS A 1 128 ? 17.230 -6.340 12.734 1.00 8.18 248 HIS A CA 1
ATOM 920 C C . HIS A 1 128 ? 18.580 -5.891 12.273 1.00 8.70 248 HIS A C 1
ATOM 921 O O . HIS A 1 128 ? 19.417 -5.491 13.089 1.00 7.93 248 HIS A O 1
ATOM 928 N N . ASP A 1 129 ? 18.830 -6.104 10.995 1.00 9.05 249 ASP A N 1
ATOM 929 C CA . ASP A 1 129 ? 20.157 -5.693 10.526 1.00 10.12 249 ASP A CA 1
ATOM 930 C C . ASP A 1 129 ? 20.223 -4.218 10.213 1.00 12.24 249 ASP A C 1
ATOM 931 O O . ASP A 1 129 ? 19.233 -3.450 10.284 1.00 12.54 249 ASP A O 1
ATOM 936 N N A ASN A 1 130 ? 21.398 -3.738 9.911 0.50 14.37 250 ASN A N 1
ATOM 937 N N B ASN A 1 130 ? 21.456 -3.871 9.843 0.50 14.52 250 ASN A N 1
ATOM 938 C CA A ASN A 1 130 ? 21.491 -2.321 9.688 0.50 15.63 250 ASN A CA 1
ATOM 939 C CA B ASN A 1 130 ? 21.851 -2.512 9.608 0.50 15.99 250 ASN A CA 1
ATOM 940 C C A ASN A 1 130 ? 21.554 -1.899 8.250 0.50 15.92 250 ASN A C 1
ATOM 941 C C B ASN A 1 130 ? 21.641 -1.953 8.200 0.50 16.06 250 ASN A C 1
ATOM 942 O O A ASN A 1 130 ? 22.323 -0.991 7.943 0.50 15.07 250 ASN A O 1
ATOM 943 O O B ASN A 1 130 ? 22.302 -0.975 7.875 0.50 15.59 250 ASN A O 1
ATOM 952 N N . ALA A 1 131 ? 20.727 -2.515 7.394 1.00 15.16 251 ALA A N 1
ATOM 953 C CA . ALA A 1 131 ? 20.347 -1.940 6.076 1.00 15.00 251 ALA A CA 1
ATOM 954 C C . ALA A 1 131 ? 19.997 -0.442 6.248 1.00 14.71 251 ALA A C 1
ATOM 955 O O . ALA A 1 131 ? 19.391 -0.059 7.238 1.00 13.02 251 ALA A O 1
ATOM 957 N N . PRO A 1 132 ? 20.372 0.413 5.263 1.00 14.26 252 PRO A N 1
ATOM 958 C CA . PRO A 1 132 ? 20.104 1.845 5.384 1.00 14.80 252 PRO A CA 1
ATOM 959 C C . PRO A 1 132 ? 18.656 2.159 5.776 1.00 14.33 252 PRO A C 1
ATOM 960 O O . PRO A 1 132 ? 18.466 3.006 6.633 1.00 14.77 252 PRO A O 1
ATOM 964 N N . SER A 1 133 ? 17.662 1.529 5.178 1.00 15.09 253 SER A N 1
ATOM 965 C CA . SER A 1 133 ? 16.269 1.844 5.523 1.00 16.13 253 SER A CA 1
ATOM 966 C C . SER A 1 133 ? 15.929 1.542 6.979 1.00 16.08 253 SER A C 1
ATOM 967 O O . SER A 1 133 ? 14.972 2.116 7.517 1.00 16.36 253 SER A O 1
ATOM 970 N N . HIS A 1 134 ? 16.694 0.655 7.581 1.00 11.68 254 HIS A N 1
ATOM 971 C CA . HIS A 1 134 ? 16.498 0.256 8.998 1.00 11.70 254 HIS A CA 1
ATOM 972 C C . HIS A 1 134 ? 17.067 1.250 9.968 1.00 12.78 254 HIS A C 1
ATOM 973 O O . HIS A 1 134 ? 16.797 1.165 11.198 1.00 13.20 254 HIS A O 1
ATOM 980 N N . THR A 1 135 ? 17.917 2.145 9.458 1.00 15.12 255 THR A N 1
ATOM 981 C CA . THR A 1 135 ? 18.569 3.107 10.367 1.00 15.43 255 THR A CA 1
ATOM 982 C C . THR A 1 135 ? 18.284 4.544 9.987 1.00 15.16 255 THR A C 1
ATOM 983 O O . THR A 1 135 ? 18.817 5.427 10.668 1.00 16.15 255 THR A O 1
ATOM 987 N N . ALA A 1 136 ? 17.487 4.806 8.959 1.00 14.66 256 ALA A N 1
ATOM 988 C CA . ALA A 1 136 ? 17.211 6.215 8.547 1.00 14.70 256 ALA A CA 1
ATOM 989 C C . ALA A 1 136 ? 16.550 7.017 9.664 1.00 16.99 256 ALA A C 1
ATOM 990 O O . ALA A 1 136 ? 15.941 6.470 10.588 1.00 16.69 256 ALA A O 1
ATOM 992 N N . ARG A 1 137 ? 16.653 8.340 9.577 1.00 19.40 257 ARG A N 1
ATOM 993 C CA . ARG A 1 137 ? 16.188 9.176 10.697 1.00 21.79 257 ARG A CA 1
ATOM 994 C C . ARG A 1 137 ? 14.732 8.923 11.081 1.00 21.02 257 ARG A C 1
ATOM 995 O O . ARG A 1 137 ? 14.423 8.883 12.254 1.00 22.95 257 ARG A O 1
ATOM 1003 N N . ALA A 1 138 ? 13.834 8.811 10.108 1.00 19.10 258 ALA A N 1
ATOM 1004 C CA . ALA A 1 138 ? 12.402 8.631 10.407 1.00 18.18 258 ALA A CA 1
ATOM 1005 C C . ALA A 1 138 ? 12.149 7.284 11.088 1.00 17.83 258 ALA A C 1
ATOM 1006 O O . ALA A 1 138 ? 11.299 7.169 11.972 1.00 15.96 258 ALA A O 1
ATOM 1008 N N . VAL A 1 139 ? 12.961 6.279 10.742 1.00 17.50 259 VAL A N 1
ATOM 1009 C CA . VAL A 1 139 ? 12.791 4.935 11.285 1.00 14.44 259 VAL A CA 1
ATOM 1010 C C . VAL A 1 139 ? 13.337 4.916 12.725 1.00 14.53 259 VAL A C 1
ATOM 1011 O O . VAL A 1 139 ? 12.747 4.304 13.636 1.00 13.46 259 VAL A O 1
ATOM 1015 N N . ARG A 1 140 ? 14.486 5.586 12.938 1.00 15.92 260 ARG A N 1
ATOM 1016 C CA . ARG A 1 140 ? 15.062 5.694 14.283 1.00 17.78 260 ARG A CA 1
ATOM 1017 C C . ARG A 1 140 ? 14.020 6.351 15.208 1.00 17.08 260 ARG A C 1
ATOM 1018 O O . ARG A 1 140 ? 13.804 5.873 16.305 1.00 17.50 260 ARG A O 1
ATOM 1026 N N . ASP A 1 141 ? 13.385 7.389 14.704 1.00 19.33 261 ASP A N 1
ATOM 1027 C CA . ASP A 1 141 ? 12.332 8.116 15.460 1.00 20.34 261 ASP A CA 1
ATOM 1028 C C . ASP A 1 141 ? 11.149 7.234 15.807 1.00 16.86 261 ASP A C 1
ATOM 1029 O O . ASP A 1 141 ? 10.702 7.209 16.954 1.00 15.52 261 ASP A O 1
ATOM 1034 N N . THR A 1 142 ? 10.671 6.487 14.828 1.00 16.19 262 THR A N 1
ATOM 1035 C CA . THR A 1 142 ? 9.603 5.524 15.068 1.00 14.76 262 THR A CA 1
ATOM 1036 C C . THR A 1 142 ? 9.979 4.455 16.124 1.00 14.60 262 THR A C 1
ATOM 1037 O O . THR A 1 142 ? 9.183 4.042 16.979 1.00 12.16 262 THR A O 1
ATOM 1041 N N . LEU A 1 143 ? 11.208 3.942 16.042 1.00 13.15 263 LEU A N 1
ATOM 1042 C CA . LEU A 1 143 ? 11.624 2.963 17.007 1.00 12.98 263 LEU A CA 1
ATOM 1043 C C . LEU A 1 143 ? 11.684 3.589 18.422 1.00 13.99 263 LEU A C 1
ATOM 1044 O O . LEU A 1 143 ? 11.409 2.888 19.402 1.00 13.16 263 LEU A O 1
ATOM 1049 N N . GLU A 1 144 ? 12.068 4.851 18.463 1.00 15.55 264 GLU A N 1
ATOM 1050 C CA . GLU A 1 144 ? 12.239 5.571 19.777 1.00 17.28 264 GLU A CA 1
ATOM 1051 C C . GLU A 1 144 ? 10.854 5.685 20.366 1.00 15.17 264 GLU A C 1
ATOM 1052 O O . GLU A 1 144 ? 10.656 5.488 21.620 1.00 15.15 264 GLU A O 1
ATOM 1058 N N . THR A 1 145 ? 9.898 6.005 19.502 1.00 14.59 265 THR A N 1
ATOM 1059 C CA . THR A 1 145 ? 8.519 6.238 19.935 1.00 13.78 265 THR A CA 1
ATOM 1060 C C . THR A 1 145 ? 7.845 4.946 20.389 1.00 11.93 265 THR A C 1
ATOM 1061 O O . THR A 1 145 ? 7.109 4.845 21.417 1.00 11.48 265 THR A O 1
ATOM 1065 N N . LEU A 1 146 ? 8.043 3.886 19.594 1.00 11.06 266 LEU A N 1
ATOM 1066 C CA . LEU A 1 146 ? 7.602 2.560 19.991 1.00 10.52 266 LEU A CA 1
ATOM 1067 C C . LEU A 1 146 ? 8.291 2.116 21.277 1.00 10.47 266 LEU A C 1
ATOM 1068 O O . LEU A 1 146 ? 7.689 1.391 22.048 1.00 11.14 266 LEU A O 1
ATOM 1073 N N . ASN A 1 147 ? 9.491 2.635 21.464 1.00 11.34 267 ASN A N 1
ATOM 1074 C CA . ASN A 1 147 ? 10.372 2.398 22.614 1.00 12.07 267 ASN A CA 1
ATOM 1075 C C . ASN A 1 147 ? 10.744 0.946 22.803 1.00 11.42 267 ASN A C 1
ATOM 1076 O O . ASN A 1 147 ? 10.865 0.425 23.899 1.00 14.42 267 ASN A O 1
ATOM 1081 N N . TRP A 1 148 ? 10.983 0.334 21.670 1.00 10.07 268 TRP A N 1
ATOM 1082 C CA . TRP A 1 148 ? 11.629 -0.969 21.618 1.00 11.07 268 TRP A CA 1
ATOM 1083 C C . TRP A 1 148 ? 13.126 -0.835 21.900 1.00 11.66 268 TRP A C 1
ATOM 1084 O O . TRP A 1 148 ? 13.792 0.104 21.445 1.00 14.06 268 TRP A O 1
ATOM 1095 N N . GLU A 1 149 ? 13.690 -1.823 22.547 1.00 12.05 269 GLU A N 1
ATOM 1096 C CA . GLU A 1 149 ? 15.160 -1.840 22.692 1.00 12.91 269 GLU A CA 1
ATOM 1097 C C . GLU A 1 149 ? 15.787 -2.398 21.397 1.00 13.41 269 GLU A C 1
ATOM 1098 O O . GLU A 1 149 ? 15.474 -3.532 20.983 1.00 14.24 269 GLU A O 1
ATOM 1104 N N . VAL A 1 150 ? 16.690 -1.656 20.750 1.00 12.70 270 VAL A N 1
ATOM 1105 C CA . VAL A 1 150 ? 17.260 -2.162 19.504 1.00 12.12 270 VAL A CA 1
ATOM 1106 C C . VAL A 1 150 ? 18.622 -2.757 19.822 1.00 12.96 270 VAL A C 1
ATOM 1107 O O . VAL A 1 150 ? 19.523 -2.044 20.322 1.00 12.86 270 VAL A O 1
ATOM 1111 N N . LEU A 1 151 ? 18.780 -4.034 19.549 1.00 12.82 271 LEU A N 1
ATOM 1112 C CA . LEU A 1 151 ? 20.018 -4.745 19.796 1.00 13.04 271 LEU A CA 1
ATOM 1113 C C . LEU A 1 151 ? 21.043 -4.347 18.788 1.00 12.94 271 LEU A C 1
ATOM 1114 O O . LEU A 1 151 ? 20.717 -4.105 17.637 1.00 13.60 271 LEU A O 1
ATOM 1119 N N . PRO A 1 152 ? 22.348 -4.324 19.192 1.00 14.07 272 PRO A N 1
ATOM 1120 C CA . PRO A 1 152 ? 23.384 -4.163 18.184 1.00 15.31 272 PRO A CA 1
ATOM 1121 C C . PRO A 1 152 ? 23.486 -5.325 17.269 1.00 14.37 272 PRO A C 1
ATOM 1122 O O . PRO A 1 152 ? 23.196 -6.450 17.665 1.00 14.99 272 PRO A O 1
ATOM 1126 N N . HIS A 1 153 ? 23.844 -5.035 16.042 1.00 16.48 273 HIS A N 1
ATOM 1127 C CA . HIS A 1 153 ? 24.087 -6.059 15.029 1.00 15.63 273 HIS A CA 1
ATOM 1128 C C . HIS A 1 153 ? 25.189 -5.612 14.054 1.00 20.78 273 HIS A C 1
ATOM 1129 O O . HIS A 1 153 ? 25.087 -4.517 13.447 1.00 23.86 273 HIS A O 1
ATOM 1136 N N . ALA A 1 154 ? 26.195 -6.480 13.902 1.00 20.19 274 ALA A N 1
ATOM 1137 C CA . ALA A 1 154 ? 27.319 -6.252 12.985 1.00 21.15 274 ALA A CA 1
ATOM 1138 C C . ALA A 1 154 ? 27.052 -6.470 11.533 1.00 21.16 274 ALA A C 1
ATOM 1139 O O . ALA A 1 154 ? 26.346 -7.388 11.114 1.00 21.51 274 ALA A O 1
ATOM 1141 N N . ALA A 1 155 ? 27.672 -5.654 10.699 1.00 20.46 275 ALA A N 1
ATOM 1142 C CA . ALA A 1 155 ? 27.680 -5.922 9.279 1.00 22.21 275 ALA A CA 1
ATOM 1143 C C . ALA A 1 155 ? 28.179 -7.337 8.912 1.00 20.05 275 ALA A C 1
ATOM 1144 O O . ALA A 1 155 ? 28.999 -7.951 9.627 1.00 22.05 275 ALA A O 1
ATOM 1146 N N . TYR A 1 156 ? 27.689 -7.832 7.799 1.00 19.21 276 TYR A N 1
ATOM 1147 C CA . TYR A 1 156 ? 28.065 -9.106 7.248 1.00 19.73 276 TYR A CA 1
ATOM 1148 C C . TYR A 1 156 ? 27.914 -10.241 8.240 1.00 18.90 276 TYR A C 1
ATOM 1149 O O . TYR A 1 156 ? 28.770 -11.128 8.288 1.00 16.35 276 TYR A O 1
ATOM 1158 N N . SER A 1 157 ? 26.808 -10.248 9.007 1.00 15.43 277 SER A N 1
ATOM 1159 C CA . SER A 1 157 ? 26.644 -11.252 10.055 1.00 14.31 277 SER A CA 1
ATOM 1160 C C . SER A 1 157 ? 25.289 -11.961 9.977 1.00 12.98 277 SER A C 1
ATOM 1161 O O . SER A 1 157 ? 24.598 -12.009 10.943 1.00 11.10 277 SER A O 1
ATOM 1164 N N . PRO A 1 158 ? 24.992 -12.605 8.843 1.00 13.33 278 PRO A N 1
ATOM 1165 C CA . PRO A 1 158 ? 23.736 -13.398 8.753 1.00 13.59 278 PRO A CA 1
ATOM 1166 C C . PRO A 1 158 ? 23.854 -14.663 9.618 1.00 13.34 278 PRO A C 1
ATOM 1167 O O . PRO A 1 158 ? 22.826 -15.286 10.002 1.00 13.35 278 PRO A O 1
ATOM 1171 N N . ASP A 1 159 ? 25.086 -15.034 10.019 1.00 11.81 279 ASP A N 1
ATOM 1172 C CA . ASP A 1 159 ? 25.262 -16.108 10.978 1.00 13.26 279 ASP A CA 1
ATOM 1173 C C . ASP A 1 159 ? 24.839 -15.754 12.407 1.00 12.10 279 ASP A C 1
ATOM 1174 O O . ASP A 1 159 ? 24.818 -16.630 13.269 1.00 13.31 279 ASP A O 1
ATOM 1179 N N . LEU A 1 160 ? 24.539 -14.476 12.658 1.00 10.21 280 LEU A N 1
ATOM 1180 C CA . LEU A 1 160 ? 24.142 -13.946 13.944 1.00 10.82 280 LEU A CA 1
ATOM 1181 C C . LEU A 1 160 ? 22.658 -13.484 13.907 1.00 8.80 280 LEU A C 1
ATOM 1182 O O . LEU A 1 160 ? 22.117 -13.092 14.930 1.00 8.93 280 LEU A O 1
ATOM 1187 N N . ALA A 1 161 ? 22.062 -13.565 12.714 1.00 8.27 281 ALA A N 1
ATOM 1188 C CA . ALA A 1 161 ? 20.665 -13.106 12.467 1.00 7.90 281 ALA A CA 1
ATOM 1189 C C . ALA A 1 161 ? 19.754 -14.330 12.335 1.00 7.58 281 ALA A C 1
ATOM 1190 O O . ALA A 1 161 ? 19.864 -15.079 11.349 1.00 7.18 281 ALA A O 1
ATOM 1192 N N . PRO A 1 162 ? 18.855 -14.574 13.334 1.00 7.25 282 PRO A N 1
ATOM 1193 C CA . PRO A 1 162 ? 18.022 -15.761 13.268 1.00 7.26 282 PRO A CA 1
ATOM 1194 C C . PRO A 1 162 ? 17.209 -15.910 11.969 1.00 7.28 282 PRO A C 1
ATOM 1195 O O . PRO A 1 162 ? 16.968 -17.036 11.518 1.00 7.17 282 PRO A O 1
ATOM 1199 N N . SER A 1 163 ? 16.774 -14.823 11.388 1.00 7.14 283 SER A N 1
ATOM 1200 C CA . SER A 1 163 ? 16.059 -14.917 10.138 1.00 6.67 283 SER A CA 1
ATOM 1201 C C . SER A 1 163 ? 16.887 -15.616 9.053 1.00 6.97 283 SER A C 1
ATOM 1202 O O . SER A 1 163 ? 16.329 -16.342 8.229 1.00 7.74 283 SER A O 1
ATOM 1205 N N . ASP A 1 164 ? 18.193 -15.318 9.073 1.00 7.16 284 ASP A N 1
ATOM 1206 C CA . ASP A 1 164 ? 19.090 -15.871 8.058 1.00 7.93 284 ASP A CA 1
ATOM 1207 C C . ASP A 1 164 ? 19.539 -17.277 8.428 1.00 8.09 284 ASP A C 1
ATOM 1208 O O . ASP A 1 164 ? 19.342 -18.209 7.615 1.00 8.29 284 ASP A O 1
ATOM 1213 N N . TYR A 1 165 ? 20.054 -17.489 9.600 1.00 8.66 285 TYR A N 1
ATOM 1214 C CA . TYR A 1 165 ? 20.674 -18.822 9.879 1.00 8.43 285 TYR A CA 1
ATOM 1215 C C . TYR A 1 165 ? 19.651 -19.857 10.209 1.00 9.12 285 TYR A C 1
ATOM 1216 O O . TYR A 1 165 ? 19.931 -21.031 10.074 1.00 10.44 285 TYR A O 1
ATOM 1225 N N . HIS A 1 166 ? 18.438 -19.450 10.540 1.00 8.98 286 HIS A N 1
ATOM 1226 C CA . HIS A 1 166 ? 17.387 -20.394 10.934 1.00 9.37 286 HIS A CA 1
ATOM 1227 C C . HIS A 1 166 ? 16.186 -20.394 9.970 1.00 9.49 286 HIS A C 1
ATOM 1228 O O . HIS A 1 166 ? 15.891 -21.403 9.284 1.00 10.26 286 HIS A O 1
ATOM 1235 N N . LEU A 1 167 ? 15.503 -19.256 9.901 1.00 9.42 287 LEU A N 1
ATOM 1236 C CA . LEU A 1 167 ? 14.231 -19.202 9.155 1.00 9.12 287 LEU A CA 1
ATOM 1237 C C . LEU A 1 167 ? 14.387 -19.353 7.666 1.00 9.60 287 LEU A C 1
ATOM 1238 O O . LEU A 1 167 ? 13.835 -20.250 7.034 1.00 10.08 287 LEU A O 1
ATOM 1243 N N . PHE A 1 168 ? 15.185 -18.493 7.079 1.00 8.71 288 PHE A N 1
ATOM 1244 C CA . PHE A 1 168 ? 15.419 -18.498 5.626 1.00 8.77 288 PHE A CA 1
ATOM 1245 C C . PHE A 1 168 ? 16.304 -19.662 5.184 1.00 9.19 288 PHE A C 1
ATOM 1246 O O . PHE A 1 168 ? 16.180 -20.082 4.079 1.00 9.99 288 PHE A O 1
ATOM 1254 N N . ALA A 1 169 ? 17.210 -20.148 6.037 1.00 9.86 289 ALA A N 1
ATOM 1255 C CA . ALA A 1 169 ? 18.002 -21.357 5.759 1.00 10.44 289 ALA A CA 1
ATOM 1256 C C . ALA A 1 169 ? 17.011 -22.538 5.511 1.00 10.96 289 ALA A C 1
ATOM 1257 O O . ALA A 1 169 ? 17.066 -23.220 4.468 1.00 11.01 289 ALA A O 1
ATOM 1259 N N . SER A 1 170 ? 16.038 -22.728 6.391 1.00 11.39 290 SER A N 1
ATOM 1260 C CA . SER A 1 170 ? 15.029 -23.823 6.228 1.00 11.07 290 SER A CA 1
ATOM 1261 C C . SER A 1 170 ? 14.130 -23.581 4.994 1.00 11.89 290 SER A C 1
ATOM 1262 O O . SER A 1 170 ? 13.896 -24.470 4.153 1.00 12.09 290 SER A O 1
ATOM 1265 N N . MET A 1 171 ? 13.711 -22.323 4.835 1.00 11.68 291 MET A N 1
ATOM 1266 C CA . MET A 1 171 ? 12.840 -21.890 3.727 1.00 11.62 291 MET A CA 1
ATOM 1267 C C . MET A 1 171 ? 13.487 -22.083 2.376 1.00 12.69 291 MET A C 1
ATOM 1268 O O . MET A 1 171 ? 12.835 -22.576 1.451 1.00 14.20 291 MET A O 1
ATOM 1273 N N . GLY A 1 172 ? 14.776 -21.736 2.274 1.00 13.85 292 GLY A N 1
ATOM 1274 C CA . GLY A 1 172 ? 15.445 -21.808 0.974 1.00 13.85 292 GLY A CA 1
ATOM 1275 C C . GLY A 1 172 ? 15.463 -23.190 0.367 1.00 14.54 292 GLY A C 1
ATOM 1276 O O . GLY A 1 172 ? 15.235 -23.339 -0.862 1.00 12.27 292 GLY A O 1
ATOM 1277 N N . HIS A 1 173 ? 15.688 -24.192 1.222 1.00 14.11 293 HIS A N 1
ATOM 1278 C CA . HIS A 1 173 ? 15.578 -25.578 0.775 1.00 14.94 293 HIS A CA 1
ATOM 1279 C C . HIS A 1 173 ? 14.204 -25.963 0.272 1.00 16.85 293 HIS A C 1
ATOM 1280 O O . HIS A 1 173 ? 14.089 -26.642 -0.733 1.00 18.62 293 HIS A O 1
ATOM 1287 N N . ALA A 1 174 ? 13.172 -25.541 0.984 1.00 17.07 294 ALA A N 1
ATOM 1288 C CA . ALA A 1 174 ? 11.790 -25.828 0.583 1.00 19.16 294 ALA A CA 1
ATOM 1289 C C . ALA A 1 174 ? 11.379 -25.079 -0.687 1.00 19.04 294 ALA A C 1
ATOM 1290 O O . ALA A 1 174 ? 10.623 -25.591 -1.515 1.00 23.49 294 ALA A O 1
ATOM 1292 N N . LEU A 1 175 ? 11.905 -23.873 -0.891 1.00 15.28 295 LEU A N 1
ATOM 1293 C CA . LEU A 1 175 ? 11.627 -23.053 -2.053 1.00 16.65 295 LEU A CA 1
ATOM 1294 C C . LEU A 1 175 ? 12.219 -23.608 -3.360 1.00 17.40 295 LEU A C 1
ATOM 1295 O O . LEU A 1 175 ? 11.688 -23.372 -4.445 1.00 17.35 295 LEU A O 1
ATOM 1300 N N . ALA A 1 176 ? 13.306 -24.344 -3.231 1.00 18.28 296 ALA A N 1
ATOM 1301 C CA . ALA A 1 176 ? 14.078 -24.718 -4.396 1.00 20.12 296 ALA A CA 1
ATOM 1302 C C . ALA A 1 176 ? 13.284 -25.665 -5.331 1.00 22.32 296 ALA A C 1
ATOM 1303 O O . ALA A 1 176 ? 13.681 -25.793 -6.468 1.00 22.46 296 ALA A O 1
ATOM 1305 N N . GLU A 1 177 ? 12.287 -26.358 -4.786 1.00 22.79 297 GLU A N 1
ATOM 1306 C CA . GLU A 1 177 ? 11.354 -27.237 -5.529 1.00 29.75 297 GLU A CA 1
ATOM 1307 C C . GLU A 1 177 ? 10.195 -26.480 -6.260 1.00 27.80 297 GLU A C 1
ATOM 1308 O O . GLU A 1 177 ? 9.595 -27.014 -7.204 1.00 27.69 297 GLU A O 1
ATOM 1314 N N . GLN A 1 178 ? 9.877 -25.264 -5.801 1.00 21.46 298 GLN A N 1
ATOM 1315 C CA . GLN A 1 178 ? 8.705 -24.500 -6.207 1.00 19.76 298 GLN A CA 1
ATOM 1316 C C . GLN A 1 178 ? 8.935 -23.683 -7.452 1.00 20.24 298 GLN A C 1
ATOM 1317 O O . GLN A 1 178 ? 10.045 -23.235 -7.741 1.00 18.61 298 GLN A O 1
ATOM 1323 N N . ARG A 1 179 ? 7.896 -23.604 -8.276 1.00 20.23 299 ARG A N 1
ATOM 1324 C CA . ARG A 1 179 ? 7.927 -22.746 -9.449 1.00 25.00 299 ARG A CA 1
ATOM 1325 C C . ARG A 1 179 ? 6.591 -22.040 -9.448 1.00 23.72 299 ARG A C 1
ATOM 1326 O O . ARG A 1 179 ? 5.608 -22.508 -10.033 1.00 23.98 299 ARG A O 1
ATOM 1334 N N . PHE A 1 180 ? 6.556 -20.882 -8.812 1.00 22.41 300 PHE A N 1
ATOM 1335 C CA . PHE A 1 180 ? 5.313 -20.223 -8.507 1.00 23.69 300 PHE A CA 1
ATOM 1336 C C . PHE A 1 180 ? 4.822 -19.505 -9.729 1.00 27.27 300 PHE A C 1
ATOM 1337 O O . PHE A 1 180 ? 5.592 -18.836 -10.425 1.00 27.28 300 PHE A O 1
ATOM 1345 N N . ASP A 1 181 ? 3.515 -19.650 -9.933 1.00 28.76 301 ASP A N 1
ATOM 1346 C CA . ASP A 1 181 ? 2.793 -19.077 -11.047 1.00 32.58 301 ASP A CA 1
ATOM 1347 C C . ASP A 1 181 ? 2.529 -17.588 -10.869 1.00 31.58 301 ASP A C 1
ATOM 1348 O O . ASP A 1 181 ? 2.429 -16.853 -11.836 1.00 32.45 301 ASP A O 1
ATOM 1353 N N . SER A 1 182 ? 2.348 -17.170 -9.619 1.00 28.40 302 SER A N 1
ATOM 1354 C CA . SER A 1 182 ? 1.757 -15.867 -9.307 1.00 25.25 302 SER A CA 1
ATOM 1355 C C . SER A 1 182 ? 2.183 -15.410 -7.923 1.00 26.58 302 SER A C 1
ATOM 1356 O O . SER A 1 182 ? 2.595 -16.223 -7.106 1.00 23.32 302 SER A O 1
ATOM 1359 N N . TYR A 1 183 ? 1.934 -14.147 -7.639 1.00 25.07 303 TYR A N 1
ATOM 1360 C CA . TYR A 1 183 ? 2.134 -13.587 -6.316 1.00 23.71 303 TYR A CA 1
ATOM 1361 C C . TYR A 1 183 ? 1.247 -14.352 -5.292 1.00 23.73 303 TYR A C 1
ATOM 1362 O O . TYR A 1 183 ? 1.644 -14.633 -4.142 1.00 22.61 303 TYR A O 1
ATOM 1371 N N . GLU A 1 184 ? 0.047 -14.741 -5.728 1.00 21.39 304 GLU A N 1
ATOM 1372 C CA . GLU A 1 184 ? -0.881 -15.411 -4.852 1.00 21.17 304 GLU A CA 1
ATOM 1373 C C . GLU A 1 184 ? -0.406 -16.752 -4.438 1.00 18.94 304 GLU A C 1
ATOM 1374 O O . GLU A 1 184 ? -0.703 -17.179 -3.314 1.00 20.16 304 GLU A O 1
ATOM 1380 N N . SER A 1 185 ? 0.305 -17.419 -5.322 1.00 19.70 305 SER A N 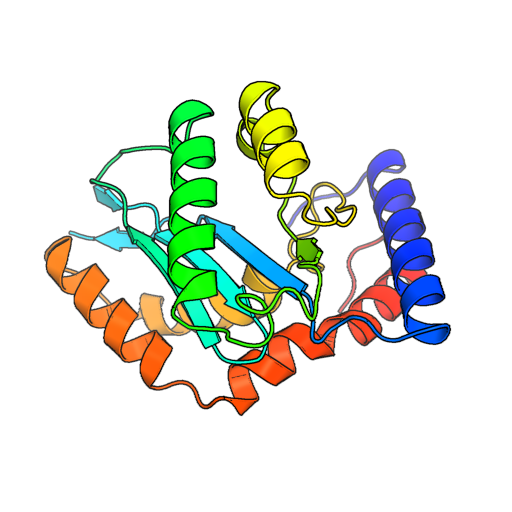1
ATOM 1381 C CA . SER A 1 185 ? 0.788 -18.767 -5.029 1.00 19.84 305 SER A CA 1
ATOM 1382 C C . SER A 1 185 ? 1.886 -18.629 -3.970 1.00 18.02 305 SER A C 1
ATOM 1383 O O . SER A 1 185 ? 1.968 -19.451 -3.085 1.00 16.67 305 SER A O 1
ATOM 1386 N N . VAL A 1 186 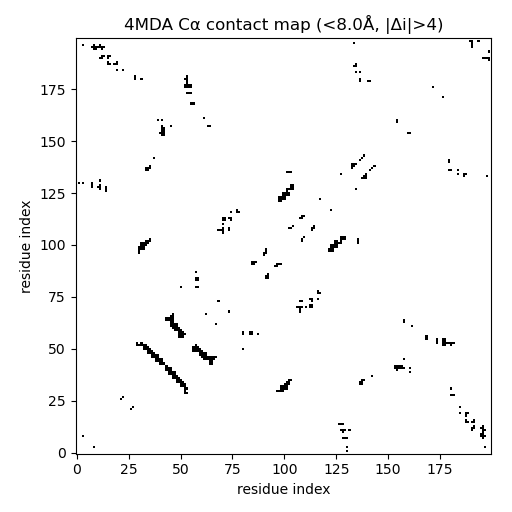? 2.706 -17.607 -4.099 1.00 17.66 306 VAL A N 1
ATOM 1387 C CA . VAL A 1 186 ? 3.794 -17.382 -3.093 1.00 15.58 306 VAL A CA 1
ATOM 1388 C C . VAL A 1 186 ? 3.176 -17.166 -1.714 1.00 16.32 306 VAL A C 1
ATOM 1389 O O . VAL A 1 186 ? 3.619 -17.752 -0.737 1.00 15.30 306 VAL A O 1
ATOM 1393 N N . LYS A 1 187 ? 2.174 -16.298 -1.622 1.00 17.09 307 LYS A N 1
ATOM 1394 C CA . LYS A 1 187 ? 1.514 -15.988 -0.336 1.00 19.20 307 LYS A CA 1
ATOM 1395 C C . LYS A 1 187 ? 0.897 -17.233 0.283 1.00 19.07 307 LYS A C 1
ATOM 1396 O O . LYS A 1 187 ? 1.068 -17.514 1.476 1.00 19.78 307 LYS A O 1
ATOM 1402 N N . LYS A 1 188 ? 0.165 -17.997 -0.521 1.00 18.86 308 LYS A N 1
ATOM 1403 C CA . LYS A 1 188 ? -0.403 -19.250 -0.038 1.00 21.64 308 LYS A CA 1
ATOM 1404 C C . LYS A 1 188 ? 0.665 -20.193 0.516 1.00 18.33 308 LYS A C 1
ATOM 1405 O O . LYS A 1 188 ? 0.509 -20.804 1.550 1.00 18.11 308 LYS A O 1
ATOM 1411 N N . TRP A 1 189 ? 1.783 -20.288 -0.201 1.00 16.85 309 TRP A N 1
ATOM 1412 C CA . TRP A 1 189 ? 2.757 -21.234 0.119 1.00 14.74 309 TRP A CA 1
ATOM 1413 C C . TRP A 1 189 ? 3.375 -20.813 1.450 1.00 14.32 309 TRP A C 1
ATOM 1414 O O . TRP A 1 189 ? 3.599 -21.646 2.323 1.00 13.30 309 TRP A O 1
ATOM 1425 N N . LEU A 1 190 ? 3.604 -19.510 1.585 1.00 13.66 310 LEU A N 1
ATOM 1426 C CA . LEU A 1 190 ? 4.196 -18.981 2.846 1.00 12.88 310 LEU A CA 1
ATOM 1427 C C . LEU A 1 190 ? 3.261 -19.131 4.045 1.00 13.97 310 LEU A C 1
ATOM 1428 O O . LEU A 1 190 ? 3.659 -19.570 5.109 1.00 14.57 310 LEU A O 1
ATOM 1433 N N . ASP A 1 191 ? 1.984 -18.845 3.865 1.00 14.28 311 ASP A N 1
ATOM 1434 C CA . ASP A 1 191 ? 1.046 -19.107 4.966 1.00 15.62 311 ASP A CA 1
ATOM 1435 C C . ASP A 1 191 ? 1.106 -20.531 5.422 1.00 16.78 311 ASP A C 1
ATOM 1436 O O . ASP A 1 191 ? 1.164 -20.818 6.652 1.00 17.08 311 ASP A O 1
ATOM 1441 N N . GLU A 1 192 ? 1.074 -21.434 4.469 1.00 15.59 312 GLU A N 1
ATOM 1442 C CA . GLU A 1 192 ? 1.104 -22.868 4.771 1.00 18.04 312 GLU A CA 1
ATOM 1443 C C . GLU A 1 192 ? 2.399 -23.292 5.431 1.00 15.96 312 GLU A C 1
ATOM 1444 O O . GLU A 1 192 ? 2.391 -24.020 6.448 1.00 18.13 312 GLU A O 1
ATOM 1450 N N . TRP A 1 193 ? 3.495 -22.814 4.864 1.00 14.31 313 TRP A N 1
ATOM 1451 C CA . TRP A 1 193 ? 4.801 -23.194 5.359 1.00 13.44 313 TRP A CA 1
ATOM 1452 C C . TRP A 1 193 ? 5.026 -22.709 6.761 1.00 12.43 313 TRP A C 1
ATOM 1453 O O . TRP A 1 193 ? 5.504 -23.453 7.578 1.00 14.10 313 TRP A O 1
ATOM 1464 N N . PHE A 1 194 ? 4.765 -21.447 7.012 1.0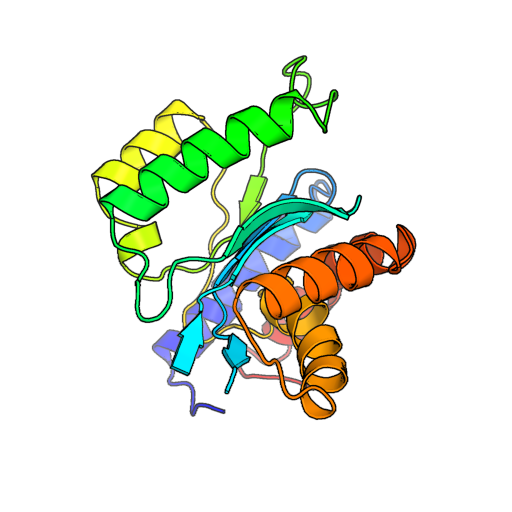0 13.53 314 PHE A N 1
ATOM 1465 C CA . PHE A 1 194 ? 4.968 -20.897 8.388 1.00 13.64 314 PHE A CA 1
ATOM 1466 C C . PHE A 1 194 ? 4.148 -21.669 9.426 1.00 15.01 314 PHE A C 1
ATOM 1467 O O . PHE A 1 194 ? 4.579 -21.946 10.585 1.00 15.21 314 PHE A O 1
ATOM 1475 N N . ALA A 1 195 ? 2.947 -22.042 9.013 1.00 16.16 315 ALA A N 1
ATOM 1476 C CA . ALA A 1 195 ? 1.994 -22.571 9.965 1.00 16.73 315 ALA A CA 1
ATOM 1477 C C . ALA A 1 195 ? 2.259 -24.021 10.244 1.00 17.47 315 ALA A C 1
ATOM 1478 O O . ALA A 1 195 ? 1.946 -24.506 11.351 1.00 19.36 315 ALA A O 1
ATOM 1480 N N . ALA A 1 196 ? 2.897 -24.717 9.312 1.00 16.94 316 ALA A N 1
ATOM 1481 C CA . ALA A 1 196 ? 3.277 -26.113 9.467 1.00 18.34 316 ALA A CA 1
ATOM 1482 C C . ALA A 1 196 ? 4.484 -26.327 10.389 1.00 20.16 316 ALA A C 1
ATOM 1483 O O . ALA A 1 196 ? 4.793 -27.473 10.812 1.00 22.28 316 ALA A O 1
ATOM 1485 N N . LYS A 1 197 ? 5.261 -25.286 10.611 1.00 18.85 317 LYS A N 1
ATOM 1486 C CA . LYS A 1 197 ? 6.367 -25.421 11.582 1.00 18.25 317 LYS A CA 1
ATOM 1487 C C . LYS A 1 197 ? 5.749 -25.407 12.938 1.00 21.55 317 LYS A C 1
ATOM 1488 O O . LYS A 1 197 ? 4.931 -24.518 13.174 1.00 20.55 317 LYS A O 1
ATOM 1494 N N . ASP A 1 198 ? 6.197 -26.341 13.780 1.00 21.65 318 ASP A N 1
ATOM 1495 C CA . ASP A 1 198 ? 5.921 -26.460 15.229 1.00 24.91 318 ASP A CA 1
ATOM 1496 C C . ASP A 1 198 ? 6.392 -25.193 15.943 1.00 22.32 318 ASP A C 1
ATOM 1497 O O . ASP A 1 198 ? 7.353 -24.579 15.503 1.00 19.95 318 ASP A O 1
ATOM 1502 N N . ASP A 1 199 ? 5.819 -24.890 17.112 1.00 17.50 319 ASP A N 1
ATOM 1503 C CA . ASP A 1 199 ? 6.332 -23.864 18.008 1.00 17.79 319 ASP A CA 1
ATOM 1504 C C . ASP A 1 199 ? 7.806 -24.087 18.343 1.00 15.77 319 ASP A C 1
ATOM 1505 O O . ASP A 1 199 ? 8.556 -23.126 18.445 1.00 14.67 319 ASP A O 1
ATOM 1510 N N . GLU A 1 200 ? 8.226 -25.351 18.434 1.00 16.45 320 GLU A N 1
ATOM 1511 C CA . GLU A 1 200 ? 9.560 -25.733 18.831 1.00 16.69 320 GLU A CA 1
ATOM 1512 C C . GLU A 1 200 ? 10.585 -25.188 17.781 1.00 13.02 320 GLU A C 1
ATOM 1513 O O . GLU A 1 200 ? 11.697 -24.794 18.129 1.00 13.44 320 GLU A O 1
ATOM 1519 N N . PHE A 1 201 ? 10.184 -25.158 16.505 1.00 11.20 321 PHE A N 1
ATOM 1520 C CA . PHE A 1 201 ? 11.082 -24.686 15.435 1.00 10.89 321 PHE A CA 1
ATOM 1521 C C . PHE A 1 201 ? 11.459 -23.231 15.703 1.00 10.62 321 PHE A C 1
ATOM 1522 O O . PHE A 1 201 ? 12.627 -22.839 15.579 1.00 10.32 321 PHE A O 1
ATOM 1530 N N . TYR A 1 202 ? 10.463 -22.429 16.023 1.00 9.63 322 TYR A N 1
ATOM 1531 C CA . TYR A 1 202 ? 10.725 -20.995 16.207 1.00 10.69 322 TYR A CA 1
ATOM 1532 C C . TYR A 1 202 ? 11.517 -20.736 17.471 1.00 11.71 322 TYR A C 1
ATOM 1533 O O . TYR A 1 202 ? 12.462 -19.917 17.487 1.00 10.84 322 TYR A O 1
ATOM 1542 N N . TRP A 1 203 ? 11.129 -21.450 18.525 1.00 11.06 323 TRP A N 1
ATOM 1543 C CA . TRP A 1 203 ? 11.851 -21.363 19.807 1.00 11.98 323 TRP A CA 1
ATOM 1544 C C . TRP A 1 203 ? 13.331 -21.736 19.588 1.00 11.04 323 TRP A C 1
ATOM 1545 O O . TRP A 1 203 ? 14.209 -20.999 20.053 1.00 10.09 323 TRP A O 1
ATOM 1556 N N . ARG A 1 204 ? 13.640 -22.855 18.942 1.00 11.24 324 ARG A N 1
ATOM 1557 C CA . ARG A 1 204 ? 15.060 -23.245 18.709 1.00 13.23 324 ARG A CA 1
ATOM 1558 C C . ARG A 1 204 ? 15.797 -22.167 17.940 1.00 11.58 324 ARG A C 1
ATOM 1559 O O . ARG A 1 204 ? 16.948 -21.856 18.242 1.00 11.97 324 ARG A O 1
ATOM 1567 N N . GLY A 1 205 ? 15.160 -21.552 16.933 1.00 11.81 325 GLY A N 1
ATOM 1568 C CA . GLY A 1 205 ? 15.896 -20.603 16.199 1.00 11.14 325 GLY A CA 1
ATOM 1569 C C . GLY A 1 205 ? 16.358 -19.398 17.029 1.00 11.66 325 GLY A C 1
ATOM 1570 O O . GLY A 1 205 ? 17.492 -18.899 16.849 1.00 10.56 325 GLY A O 1
ATOM 1571 N N . ILE A 1 206 ? 15.509 -18.918 17.911 1.00 10.00 326 ILE A N 1
ATOM 1572 C CA . ILE A 1 206 ? 15.894 -17.845 18.783 1.00 10.31 326 ILE A CA 1
ATOM 1573 C C . ILE A 1 206 ? 16.913 -18.299 19.818 1.00 11.05 326 ILE A C 1
ATOM 1574 O O . ILE A 1 206 ? 17.892 -17.578 20.160 1.00 10.60 326 ILE A O 1
ATOM 1579 N N . HIS A 1 207 ? 16.622 -19.436 20.420 1.00 13.11 327 HIS A N 1
ATOM 1580 C CA . HIS A 1 207 ? 17.470 -19.873 21.562 1.00 15.69 327 HIS A CA 1
ATOM 1581 C C . HIS A 1 207 ? 18.819 -20.409 21.138 1.00 16.47 327 HIS A C 1
ATOM 1582 O O . HIS A 1 207 ? 19.674 -20.657 22.023 1.00 18.59 327 HIS A O 1
ATOM 1589 N N . LYS A 1 208 ? 19.083 -20.534 19.835 1.00 15.02 328 LYS A N 1
ATOM 1590 C CA . LYS A 1 208 ? 20.403 -20.796 19.241 1.00 14.90 328 LYS A CA 1
ATOM 1591 C C . LYS A 1 208 ? 21.353 -19.610 19.407 1.00 13.63 328 LYS A C 1
ATOM 1592 O O . LYS A 1 208 ? 22.546 -19.761 19.167 1.00 14.59 328 LYS A O 1
ATOM 1598 N N . LEU A 1 209 ? 20.827 -18.435 19.732 1.00 11.72 329 LEU A N 1
ATOM 1599 C CA . LEU A 1 209 ? 21.664 -17.201 19.751 1.00 11.65 329 LEU A CA 1
ATOM 1600 C C . LEU A 1 209 ? 22.936 -17.315 20.657 1.00 12.13 329 LEU A C 1
ATOM 1601 O O . LEU A 1 209 ? 24.066 -17.048 20.188 1.00 12.73 329 LEU A O 1
ATOM 1606 N N . PRO A 1 210 ? 22.755 -17.719 21.924 1.00 12.33 330 PRO A N 1
ATOM 1607 C CA . PRO A 1 210 ? 23.935 -17.744 22.786 1.00 13.92 330 PRO A CA 1
ATOM 1608 C C . PRO A 1 210 ? 25.055 -18.598 22.306 1.00 14.24 330 PRO A C 1
ATOM 1609 O O . PRO A 1 210 ? 26.243 -18.185 22.466 1.00 14.68 330 PRO A O 1
ATOM 1613 N N . GLU A 1 211 ? 24.758 -19.732 21.689 1.00 16.26 331 GLU A N 1
ATOM 1614 C CA . GLU A 1 211 ? 25.787 -20.638 21.215 1.00 19.12 331 GLU A CA 1
ATOM 1615 C C . GLU A 1 211 ? 26.549 -19.970 20.086 1.00 16.68 331 GLU A C 1
ATOM 1616 O O . GLU A 1 211 ? 27.760 -20.076 20.007 1.00 19.07 331 GLU A O 1
ATOM 1622 N N . ARG A 1 212 ? 25.814 -19.240 19.251 1.00 15.67 332 ARG A N 1
ATOM 1623 C CA . ARG A 1 212 ? 26.425 -18.577 18.135 1.00 15.03 332 ARG A CA 1
ATOM 1624 C C . ARG A 1 212 ? 27.271 -17.397 18.579 1.00 14.35 332 ARG A C 1
ATOM 1625 O O . ARG A 1 212 ? 28.389 -17.194 18.053 1.00 15.47 332 ARG A O 1
ATOM 1633 N N . TRP A 1 213 ? 26.771 -16.617 19.540 1.00 12.57 333 TRP A N 1
ATOM 1634 C CA . TRP A 1 213 ? 27.540 -15.523 20.168 1.00 12.05 333 TRP A CA 1
ATOM 1635 C C . TRP A 1 213 ? 28.862 -16.091 20.778 1.00 13.66 333 TRP A C 1
ATOM 1636 O O . TRP A 1 213 ? 29.936 -15.501 20.555 1.00 15.71 333 TRP A O 1
ATOM 1647 N N . GLU A 1 214 ? 28.774 -17.281 21.383 1.00 15.36 334 GLU A N 1
ATOM 1648 C CA . GLU A 1 214 ? 29.994 -17.908 21.993 1.00 19.06 334 GLU A CA 1
ATOM 1649 C C . GLU A 1 214 ? 30.995 -18.285 20.941 1.00 19.09 334 GLU A C 1
ATOM 1650 O O . GLU A 1 214 ? 32.240 -18.038 21.115 1.00 17.75 334 GLU A O 1
ATOM 1656 N N . LYS A 1 215 ? 30.500 -18.890 19.876 1.00 17.75 335 LYS A N 1
ATOM 1657 C CA . LYS A 1 215 ? 31.349 -19.302 18.770 1.00 20.49 335 LYS A CA 1
ATOM 1658 C C . LYS A 1 215 ? 32.060 -18.110 18.147 1.00 20.15 335 LYS A C 1
ATOM 1659 O O . LYS A 1 215 ? 33.242 -18.154 17.834 1.00 16.81 335 LYS A O 1
ATOM 1665 N N . CYS A 1 216 ? 31.323 -17.035 17.984 1.00 19.10 336 CYS A N 1
ATOM 1666 C CA . CYS A 1 216 ? 31.875 -15.865 17.370 1.00 17.42 336 CYS A CA 1
ATOM 1667 C C . CYS A 1 216 ? 32.963 -15.250 18.257 1.00 18.67 336 CYS A C 1
ATOM 1668 O O . CYS A 1 216 ? 33.997 -14.832 17.742 1.00 17.30 336 CYS A O 1
ATOM 1671 N N . VAL A 1 217 ? 32.748 -15.225 19.581 1.00 16.66 337 VAL A N 1
ATOM 1672 C CA . VAL A 1 217 ? 33.782 -14.707 20.479 1.00 17.65 337 VAL A CA 1
ATOM 1673 C C . VAL A 1 217 ? 34.999 -15.670 20.416 1.00 19.21 337 VAL A C 1
ATOM 1674 O O . VAL A 1 217 ? 36.166 -15.205 20.406 1.00 19.26 337 VAL A O 1
ATOM 1678 N N . ALA A 1 218 ? 34.750 -16.964 20.361 1.00 19.45 338 ALA A N 1
ATOM 1679 C CA . ALA A 1 218 ? 35.891 -17.917 20.313 1.00 21.23 338 ALA A CA 1
ATOM 1680 C C . ALA A 1 218 ? 36.648 -17.937 19.013 1.00 23.81 338 ALA A C 1
ATOM 1681 O O . ALA A 1 218 ? 37.783 -18.422 18.996 1.00 25.27 338 ALA A O 1
ATOM 1683 N N A SER A 1 219 ? 36.063 -17.444 17.926 0.50 22.88 339 SER A N 1
ATOM 1684 N N B SER A 1 219 ? 36.056 -17.385 17.951 0.50 19.76 339 SER A N 1
ATOM 1685 C CA A SER A 1 219 ? 36.670 -17.235 16.577 0.50 16.52 339 SER A CA 1
ATOM 1686 C CA B SER A 1 219 ? 36.683 -17.229 16.641 0.50 17.59 339 SER A CA 1
ATOM 1687 C C A SER A 1 219 ? 37.228 -15.815 16.505 0.50 17.94 339 SER A C 1
ATOM 1688 C C B SER A 1 219 ? 37.267 -15.813 16.497 0.50 17.92 339 SER A C 1
ATOM 1689 O O A SER A 1 219 ? 37.670 -15.484 15.400 0.50 19.58 339 SER A O 1
ATOM 1690 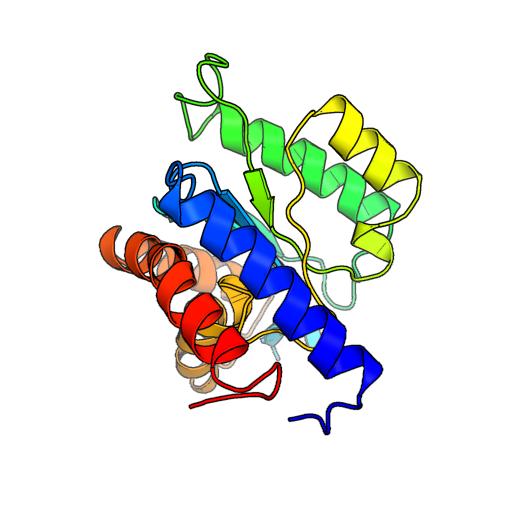O O B SER A 1 219 ? 37.691 -15.431 15.402 0.50 19.19 339 SER A O 1
ATOM 1695 N N . ASP A 1 220 ? 37.293 -15.049 17.582 1.00 18.59 340 ASP A N 1
ATOM 1696 C CA . ASP A 1 220 ? 37.676 -13.629 17.552 1.00 18.09 340 ASP A CA 1
ATOM 1697 C C . ASP A 1 220 ? 36.993 -12.856 16.441 1.00 17.30 340 ASP A C 1
ATOM 1698 O O . ASP A 1 220 ? 37.560 -11.934 15.857 1.00 16.73 340 ASP A O 1
ATOM 1703 N N . GLY A 1 221 ? 35.737 -13.209 16.147 1.00 15.83 341 GLY A N 1
ATOM 1704 C CA . GLY A 1 221 ? 35.017 -12.417 15.154 1.00 15.22 341 GLY A CA 1
ATOM 1705 C C . GLY A 1 221 ? 34.986 -12.927 13.744 1.00 15.36 341 GLY A C 1
ATOM 1706 O O . GLY A 1 221 ? 34.410 -12.281 12.869 1.00 17.38 341 GLY A O 1
ATOM 1707 N N . LYS A 1 222 ? 35.740 -13.975 13.446 1.00 17.34 342 LYS A N 1
ATOM 1708 C CA . LYS A 1 222 ? 35.674 -14.660 12.164 1.00 18.96 342 LYS A CA 1
ATOM 1709 C C . LYS A 1 222 ? 34.313 -15.395 12.051 1.00 18.27 342 LYS A C 1
ATOM 1710 O O . LYS A 1 222 ? 33.611 -15.549 13.060 1.00 18.86 342 LYS A O 1
ATOM 1716 N N . TYR A 1 223 ? 33.975 -15.845 10.847 1.00 17.68 343 TYR A N 1
ATOM 1717 C CA . TYR A 1 223 ? 32.937 -16.817 10.647 1.00 18.49 343 TYR A CA 1
ATOM 1718 C C . TYR A 1 223 ? 33.379 -18.114 11.273 1.00 22.72 343 TYR A C 1
ATOM 1719 O O . TYR A 1 223 ? 34.593 -18.307 11.541 1.00 24.61 343 TYR A O 1
ATOM 1728 N N . PHE A 1 224 ? 32.406 -18.986 11.533 1.00 23.07 344 PHE A N 1
ATOM 1729 C CA . PHE A 1 224 ? 32.630 -20.207 12.260 1.00 24.43 344 PHE A CA 1
ATOM 1730 C C . PHE A 1 224 ? 31.780 -21.319 11.685 1.00 26.08 344 PHE A C 1
ATOM 1731 O O . PHE A 1 224 ? 30.835 -21.103 10.886 1.00 27.69 344 PHE A O 1
ATOM 1739 N N . GLU A 1 225 ? 32.112 -22.536 12.064 1.00 33.13 345 GLU A N 1
ATOM 1740 C CA . GLU A 1 225 ? 31.232 -23.646 11.739 1.00 36.49 345 GLU A CA 1
ATOM 1741 C C . GLU A 1 225 ? 30.358 -23.989 12.947 1.00 36.86 345 GLU A C 1
ATOM 1742 O O . GLU A 1 225 ? 29.244 -24.428 12.739 1.00 39.85 345 GLU A O 1
#

InterPro domains:
  IPR001888 Transposase, type 1 [PF01359] (164-239)
  IPR036388 Winged helix-like DNA-binding domain superfamily [G3DSA:1.10.10.10] (73-111)
  IPR036390 Winged helix DNA-binding domain superfamily [SSF46785] (78-139)
  IPR036397 Ribonuclease H superfamily [G3DSA:3.30.420.10] (121-345)
  IPR041426 Mos1 transposase, HTH domain [PF17906] (8-57)
  IPR052709 Transposase-Methyltransferase Hybrid [PTHR46060] (7-344)